Protein AF-A0A955YUW6-F1 (afdb_monomer)

pLDDT: mean 80.03, std 11.87, range [57.25, 98.25]

Sequence (221 aa):
MARIAIGLPSGGLGHVSQALALARALPEHEILFLRGGEREALRSEGFEVAAIPTMRTHYRGHSIDTLRTGWEGTRNLFVAGRRTKKVVSILRDFGPDLVLTSYEPYTPLAAGRLGIPCIGIDNQRAITEGRYDAVGLIPWWRGAFAIPYLLWFRTPEYLAFNSFAVSEVRDRAKARAFRPLLAPEVLDLSPRKGDHVVAYQTTATSRALLKTLERLDVPCH

Solvent-accessible surface area (backbone atoms only — not comparable to full-atom values): 12863 Å² total; per-residue (Å²): 119,52,33,37,34,38,24,40,53,29,82,68,62,67,69,50,52,48,50,49,44,51,50,68,73,42,75,73,40,52,60,40,34,34,32,48,48,84,53,59,77,47,43,79,71,73,43,51,73,47,78,39,85,64,65,72,80,44,73,49,79,88,36,73,34,61,66,62,33,49,48,54,41,59,57,46,60,79,46,36,69,64,50,21,51,56,42,35,50,54,46,60,77,64,58,43,69,34,35,39,24,33,86,31,50,44,49,47,50,20,30,61,75,70,72,33,53,33,35,29,60,28,46,74,49,43,74,78,42,36,38,67,100,78,74,76,92,71,59,67,71,64,55,58,68,44,48,68,53,60,74,50,44,62,76,46,73,31,35,39,22,39,51,98,72,60,78,42,62,74,48,68,90,44,31,45,78,40,72,70,80,68,46,69,76,63,71,74,54,78,91,77,92,72,82,58,51,88,75,87,76,97,61,94,67,55,64,63,63,56,62,53,54,73,70,47,100,49,61,72,108

Radius of gyration: 19.08 Å; Cα contacts (8 Å, |Δi|>4): 342; chains: 1; bounding box: 46×44×49 Å

Secondary structure (DSSP, 8-state):
--EEEEE--SS-SHHHHHHHHHHHT-TTSEEEEE-SSS-HHHHTTT-EEE--------EETTEE-HHHHHHHHHHHHHHHHHHHHHHHHHHHHH--SEEEESS-SHHHHHHHHHT--EEE--GGGHHHHEE-S------HHHHHHHHHHHHHS---SEEEEE-SS-SEES-TTTEEEE-----HHHHSPPP---S-B----S-TT-SHHHHHHTT-SS-B-

Nearest PDB structures (foldseek):
  7bov-assembly1_A  TM=6.044E-01  e=1.912E-05  Bacillus subtilis subsp. subtilis str. 168
  4an4-assembly1_A  TM=5.770E-01  e=4.062E-05  Streptomyces nogalater
  8ie4-assembly4_D  TM=5.734E-01  e=3.815E-05  Gentiana crassicaulis
  8x8p-assembly2_B  TM=6.008E-01  e=9.787E-05  Callicarpa macrophylla
  5du2-assembly2_B  TM=5.239E-01  e=3.815E-05  Actinomadura verrucosospora

Foldseek 3Di:
DFEEEEEEADADCPRVLQVVLVVVVPVVYQYEYEYAPPCVSVVVVVHHYDHADHDDFDDDANDTPLVVSVVSLVVCVVCLVVRLVVLLVVCVVSVGQEYEYELGQSRQVSCVVVVHQYEYEYQVCCVVFADAPDDPDDPVVVVVSCVSVVVRHPQGQAYEHEDPGGPDTNDPNRYDYDHDSDHVVVVPDDDDDDQEDEDDDSDPNDCPVVVVVVPDPTDYD

Mean predicted aligned error: 8.57 Å

Structure (mmCIF, N/CA/C/O backbone):
data_AF-A0A955YUW6-F1
#
_entry.id   AF-A0A955YUW6-F1
#
loop_
_atom_site.group_PDB
_atom_site.id
_atom_site.type_symbol
_atom_site.label_atom_id
_atom_site.label_alt_id
_atom_site.label_comp_id
_atom_site.label_asym_id
_atom_site.label_entity_id
_atom_site.label_seq_id
_atom_site.pdbx_PDB_ins_code
_atom_site.Cartn_x
_atom_site.Cartn_y
_atom_site.Cartn_z
_atom_site.occupancy
_atom_site.B_iso_or_equiv
_atom_site.auth_seq_id
_atom_site.auth_comp_id
_atom_site.auth_asym_id
_atom_site.auth_atom_id
_atom_site.pdbx_PDB_model_num
ATOM 1 N N . MET A 1 1 ? -13.350 -15.891 11.119 1.00 87.69 1 MET A N 1
ATOM 2 C CA . MET A 1 1 ? -13.814 -14.982 10.055 1.00 87.69 1 MET A CA 1
ATOM 3 C C . MET A 1 1 ? -13.714 -13.557 10.575 1.00 87.69 1 MET A C 1
ATOM 5 O O . MET A 1 1 ? -14.190 -13.311 11.674 1.00 87.69 1 MET A O 1
ATOM 9 N N . ALA A 1 2 ? -13.029 -12.671 9.852 1.00 96.19 2 ALA A N 1
ATOM 10 C CA . ALA A 1 2 ? -12.864 -11.256 10.213 1.00 96.19 2 ALA A CA 1
ATOM 11 C C . ALA A 1 2 ? -13.112 -10.387 8.975 1.00 96.19 2 ALA A C 1
ATOM 13 O O . ALA A 1 2 ? -12.950 -10.881 7.855 1.00 96.19 2 ALA A O 1
ATOM 14 N N . ARG A 1 3 ? -13.478 -9.123 9.175 1.00 98.19 3 ARG A N 1
ATOM 15 C CA . ARG A 1 3 ? -13.759 -8.146 8.116 1.00 98.19 3 ARG A CA 1
ATOM 16 C C . ARG A 1 3 ? -12.547 -7.241 7.925 1.00 98.19 3 ARG A C 1
ATOM 18 O O . ARG A 1 3 ? -12.100 -6.586 8.866 1.00 98.19 3 ARG A O 1
ATOM 25 N N . ILE A 1 4 ? -11.996 -7.206 6.716 1.00 97.81 4 ILE A N 1
ATOM 26 C CA . ILE A 1 4 ? -10.743 -6.512 6.406 1.00 97.81 4 ILE A CA 1
ATOM 27 C C . ILE A 1 4 ? -10.990 -5.468 5.320 1.00 97.81 4 ILE A C 1
ATOM 29 O O . ILE A 1 4 ? -11.405 -5.791 4.209 1.00 97.81 4 ILE A O 1
ATOM 33 N N . ALA A 1 5 ? -10.691 -4.203 5.618 1.00 97.38 5 ALA A N 1
ATOM 34 C CA . ALA A 1 5 ? -10.737 -3.134 4.622 1.00 97.38 5 ALA A CA 1
ATOM 35 C C . ALA A 1 5 ? -9.331 -2.826 4.089 1.00 97.38 5 ALA A C 1
ATOM 37 O O . ALA A 1 5 ? -8.410 -2.606 4.874 1.00 97.38 5 ALA A O 1
ATOM 38 N N . ILE A 1 6 ? -9.157 -2.771 2.765 1.00 95.25 6 ILE A N 1
ATOM 39 C CA . ILE A 1 6 ? -7.852 -2.569 2.114 1.00 95.25 6 ILE A CA 1
ATOM 40 C C . ILE A 1 6 ? -7.843 -1.269 1.298 1.00 95.25 6 ILE A C 1
ATOM 42 O O . ILE A 1 6 ? -8.440 -1.184 0.224 1.00 95.25 6 ILE A O 1
ATOM 46 N N . GLY A 1 7 ? -7.138 -0.251 1.795 1.00 93.56 7 GLY A N 1
ATOM 47 C CA . GLY A 1 7 ? -6.935 1.045 1.143 1.00 93.56 7 GLY A CA 1
ATOM 48 C C . GLY A 1 7 ? -5.824 1.027 0.102 1.00 93.56 7 GLY A C 1
ATOM 49 O O . GLY A 1 7 ? -4.683 0.694 0.421 1.00 93.56 7 GLY A O 1
ATOM 50 N N . LEU A 1 8 ? -6.141 1.424 -1.135 1.00 90.88 8 LEU A N 1
ATOM 51 C CA . LEU A 1 8 ? -5.197 1.435 -2.253 1.00 90.88 8 LEU A CA 1
ATOM 52 C C . LEU A 1 8 ? -5.110 2.810 -2.926 1.00 90.88 8 LEU A C 1
ATOM 54 O O . LEU A 1 8 ? -6.132 3.479 -3.128 1.00 90.88 8 LEU A O 1
ATOM 58 N N . PRO A 1 9 ? -3.908 3.222 -3.364 1.00 85.38 9 PRO A N 1
ATOM 59 C CA . PRO A 1 9 ? -3.732 4.483 -4.049 1.00 85.38 9 PRO A CA 1
ATOM 60 C C . PRO A 1 9 ? -4.269 4.355 -5.478 1.00 85.38 9 PRO A C 1
ATOM 62 O O . PRO A 1 9 ? -4.519 3.264 -5.992 1.00 85.38 9 PRO A O 1
ATOM 65 N N . SER A 1 10 ? -4.473 5.490 -6.139 1.00 75.44 10 SER A N 1
ATOM 66 C CA . SER A 1 10 ? -4.888 5.506 -7.544 1.00 75.44 10 SER A CA 1
ATOM 67 C C . SER A 1 10 ? -3.705 5.798 -8.454 1.00 75.44 10 SER A C 1
ATOM 69 O O . SER A 1 10 ? -2.909 6.686 -8.158 1.00 75.44 10 SER A O 1
ATOM 71 N N . GLY A 1 11 ? -3.636 5.085 -9.577 1.00 69.44 11 GLY A N 1
ATOM 72 C CA . GLY A 1 11 ? -2.548 5.179 -10.544 1.00 69.44 11 GLY A CA 1
ATOM 73 C C . GLY A 1 11 ? -1.589 4.001 -10.413 1.00 69.44 11 GLY A C 1
ATOM 74 O O . GLY A 1 11 ? -0.712 3.998 -9.552 1.00 69.44 11 GLY A O 1
ATOM 75 N N . GLY A 1 12 ? -1.761 3.017 -11.294 1.00 69.69 12 GLY A N 1
ATOM 76 C CA . GLY A 1 12 ? -0.873 1.868 -11.423 1.00 69.69 12 GLY A CA 1
ATOM 77 C C . GLY A 1 12 ? -1.429 0.582 -10.809 1.00 69.69 12 GLY A C 1
ATOM 78 O O . GLY A 1 12 ? -1.983 0.559 -9.703 1.00 69.69 12 GLY A O 1
ATOM 79 N N . LEU A 1 13 ? -1.205 -0.517 -11.534 1.00 76.56 13 LEU A N 1
ATOM 80 C CA . LEU A 1 13 ? -1.668 -1.859 -11.175 1.00 76.56 13 LEU A CA 1
ATOM 81 C C . LEU A 1 13 ? -0.744 -2.587 -10.188 1.00 76.56 13 LEU A C 1
ATOM 83 O O . LEU A 1 13 ? -1.146 -3.600 -9.629 1.00 76.56 13 LEU A O 1
ATOM 87 N N . GLY A 1 14 ? 0.453 -2.064 -9.898 1.00 78.19 14 GLY A N 1
ATOM 88 C CA . GLY A 1 14 ? 1.378 -2.695 -8.943 1.00 78.19 14 GLY A CA 1
ATOM 89 C C . GLY A 1 14 ? 0.771 -2.856 -7.543 1.00 78.19 14 GLY A C 1
ATOM 90 O O . GLY A 1 14 ? 0.786 -3.947 -6.979 1.00 78.19 14 GLY A O 1
ATOM 91 N N . HIS A 1 15 ? 0.137 -1.796 -7.024 1.00 81.25 15 HIS A N 1
ATOM 92 C CA . HIS A 1 15 ? -0.581 -1.847 -5.745 1.00 81.25 15 HIS A CA 1
ATOM 93 C C . HIS A 1 15 ? -1.816 -2.764 -5.795 1.00 81.25 15 HIS A C 1
ATOM 95 O O . HIS A 1 15 ? -2.179 -3.340 -4.776 1.00 81.25 15 HIS A O 1
ATOM 101 N N . VAL A 1 16 ? -2.459 -2.908 -6.964 1.00 86.81 16 VAL A N 1
ATOM 102 C CA . VAL A 1 16 ? -3.593 -3.835 -7.151 1.00 86.81 16 VAL A CA 1
ATOM 103 C C . VAL A 1 16 ? -3.109 -5.275 -7.064 1.00 86.81 16 VAL A C 1
ATOM 105 O O . VAL A 1 16 ? -3.652 -6.044 -6.283 1.00 86.81 16 VAL A O 1
ATOM 108 N N . SER A 1 17 ? -2.062 -5.623 -7.813 1.00 85.19 17 SER A N 1
ATOM 109 C CA . SER A 1 17 ? -1.516 -6.982 -7.869 1.00 85.19 17 SER A CA 1
ATOM 110 C C . SER A 1 17 ? -1.069 -7.475 -6.491 1.00 85.19 17 SER A C 1
ATOM 112 O O . SER A 1 17 ? -1.466 -8.560 -6.073 1.00 85.19 17 SER A O 1
ATOM 114 N N . GLN A 1 18 ? -0.334 -6.651 -5.735 1.00 83.12 18 GLN A N 1
ATOM 115 C CA . GLN A 1 18 ? 0.075 -7.001 -4.372 1.00 83.12 18 GLN A CA 1
ATOM 116 C C . GLN A 1 18 ? -1.129 -7.238 -3.450 1.00 83.12 18 GLN A C 1
ATOM 118 O O . GLN A 1 18 ? -1.139 -8.185 -2.665 1.00 83.12 18 GLN A O 1
ATOM 123 N N . ALA A 1 19 ? -2.139 -6.374 -3.530 1.00 87.94 19 ALA A N 1
ATOM 124 C CA . ALA A 1 19 ? -3.305 -6.462 -2.667 1.00 87.94 19 ALA A CA 1
ATOM 125 C C . ALA A 1 19 ? -4.222 -7.638 -3.039 1.00 87.94 19 ALA A C 1
ATOM 127 O O . ALA A 1 19 ? -4.779 -8.267 -2.145 1.00 87.94 19 ALA A O 1
ATOM 128 N N . LEU A 1 20 ? -4.319 -7.984 -4.327 1.00 89.62 20 LEU A N 1
ATOM 129 C CA . LEU A 1 20 ? -4.997 -9.192 -4.804 1.00 89.62 20 LEU A CA 1
ATOM 130 C C . LEU A 1 20 ? -4.292 -10.460 -4.324 1.00 89.62 20 LEU A C 1
ATOM 132 O O . LEU A 1 20 ? -4.956 -11.358 -3.819 1.00 89.62 20 LEU A O 1
ATOM 136 N N . ALA A 1 21 ? -2.960 -10.526 -4.426 1.00 87.88 21 ALA A N 1
ATOM 137 C CA . ALA A 1 21 ? -2.196 -11.664 -3.919 1.00 87.88 21 ALA A CA 1
ATOM 138 C C . ALA A 1 21 ? -2.436 -11.875 -2.414 1.00 87.88 21 ALA A C 1
ATOM 140 O O . ALA A 1 21 ? -2.645 -13.002 -1.971 1.00 87.88 21 ALA A O 1
ATOM 141 N N . LEU A 1 22 ? -2.480 -10.785 -1.639 1.00 88.06 22 LEU A N 1
ATOM 142 C CA . LEU A 1 22 ? -2.802 -10.842 -0.215 1.00 88.06 22 LEU A CA 1
ATOM 143 C C . LEU A 1 22 ? -4.251 -11.277 0.040 1.00 88.06 22 LEU A C 1
ATOM 145 O O . LEU A 1 22 ? -4.486 -12.136 0.881 1.00 88.06 22 LEU A O 1
ATOM 149 N N . ALA A 1 23 ? -5.214 -10.707 -0.685 1.00 91.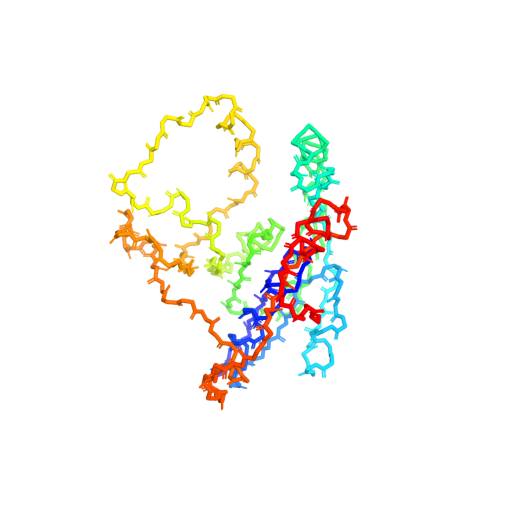44 23 ALA A N 1
ATOM 150 C CA . ALA A 1 23 ? -6.626 -11.032 -0.519 1.00 91.44 23 ALA A CA 1
ATOM 151 C C . ALA A 1 23 ? -6.928 -12.500 -0.855 1.00 91.44 23 ALA A C 1
ATOM 153 O O . ALA A 1 23 ? -7.634 -13.171 -0.109 1.00 91.44 23 ALA A O 1
ATOM 154 N N . ARG A 1 24 ? -6.318 -13.033 -1.921 1.00 89.56 24 ARG A N 1
ATOM 155 C CA . ARG A 1 24 ? -6.415 -14.451 -2.304 1.00 89.56 24 ARG A CA 1
ATOM 156 C C . ARG A 1 24 ? -5.813 -15.392 -1.254 1.00 89.56 24 ARG A C 1
ATOM 158 O O . ARG A 1 24 ? -6.281 -16.514 -1.112 1.00 89.56 24 ARG A O 1
ATOM 165 N N . ALA A 1 25 ? -4.809 -14.939 -0.501 1.00 88.56 25 ALA A N 1
ATOM 166 C CA . ALA A 1 25 ? -4.225 -15.699 0.606 1.00 88.56 25 ALA A CA 1
ATOM 167 C C . ALA A 1 25 ? -5.081 -15.672 1.891 1.00 88.56 25 ALA A C 1
ATOM 169 O O . ALA A 1 25 ? -4.744 -16.352 2.859 1.00 88.56 25 ALA A O 1
ATOM 170 N N . LEU A 1 26 ? -6.172 -14.897 1.913 1.00 91.00 26 LEU A N 1
ATOM 171 C CA . LEU A 1 26 ? -7.057 -14.698 3.063 1.00 91.00 26 LEU A CA 1
ATOM 172 C C . LEU A 1 26 ? -8.530 -15.042 2.731 1.00 91.00 26 LEU A C 1
ATOM 174 O O . LEU A 1 26 ? -9.411 -14.228 3.003 1.00 91.00 26 LEU A O 1
ATOM 178 N N . PRO A 1 27 ? -8.835 -16.231 2.168 1.00 92.19 27 PRO A N 1
ATOM 179 C CA . PRO A 1 27 ? -10.175 -16.552 1.656 1.00 92.19 27 PRO A CA 1
ATOM 180 C C . PRO A 1 27 ? -11.255 -16.658 2.747 1.00 92.19 27 PRO A C 1
ATOM 182 O O . PRO A 1 27 ? -12.434 -16.480 2.470 1.00 92.19 27 PRO A O 1
ATOM 185 N N . GLU A 1 28 ? -10.855 -16.917 3.994 1.00 95.31 28 GLU A N 1
ATOM 186 C CA . GLU A 1 28 ? -11.736 -17.050 5.168 1.00 95.31 28 GLU A CA 1
ATOM 187 C C . GLU A 1 28 ? -12.210 -15.695 5.739 1.00 95.31 28 GLU A C 1
ATOM 189 O O . GLU A 1 28 ? -12.866 -15.634 6.788 1.00 95.31 28 GLU A O 1
ATOM 194 N N . HIS A 1 29 ? -11.814 -14.586 5.111 1.00 96.62 29 HIS A N 1
ATOM 195 C CA . HIS A 1 29 ? -12.080 -13.224 5.564 1.00 96.62 29 HIS A CA 1
ATOM 196 C C . HIS A 1 29 ? -12.942 -12.463 4.553 1.00 96.62 29 HIS A C 1
ATOM 198 O O . HIS A 1 29 ? -12.807 -12.628 3.344 1.00 96.62 29 HIS A O 1
ATOM 204 N N . GLU A 1 30 ? -13.811 -11.583 5.048 1.00 97.38 30 GLU A N 1
ATOM 205 C CA . GLU A 1 30 ? -14.594 -10.679 4.201 1.00 97.38 30 GLU A CA 1
ATOM 206 C C . GLU A 1 30 ? -13.730 -9.464 3.856 1.00 97.38 30 GLU A C 1
ATOM 208 O O . GLU A 1 30 ? -13.244 -8.774 4.755 1.00 97.38 30 GLU A O 1
ATOM 213 N N . ILE A 1 31 ? -13.517 -9.203 2.566 1.00 97.56 31 ILE A N 1
ATOM 214 C CA . ILE A 1 31 ? -12.584 -8.170 2.105 1.00 97.56 31 ILE A CA 1
ATOM 215 C C . ILE A 1 31 ? -13.329 -7.071 1.351 1.00 97.56 31 ILE A C 1
ATOM 217 O O . ILE A 1 31 ? -13.965 -7.329 0.330 1.00 97.56 31 ILE A O 1
ATOM 221 N N . LEU A 1 32 ? -13.155 -5.829 1.809 1.00 97.62 32 LEU A N 1
ATOM 222 C CA . LEU A 1 32 ? -13.597 -4.626 1.107 1.00 97.62 32 LEU A CA 1
ATOM 223 C C . LEU A 1 32 ? -12.394 -3.815 0.629 1.00 97.62 32 LEU A C 1
ATOM 225 O O . LEU A 1 32 ? -11.604 -3.309 1.429 1.00 97.62 32 LEU A O 1
ATOM 229 N N . PHE A 1 33 ? -12.290 -3.588 -0.677 1.00 96.75 33 PHE A N 1
ATOM 230 C CA . PHE A 1 33 ? -11.295 -2.666 -1.213 1.00 96.75 33 PHE A CA 1
ATOM 231 C C . PHE A 1 33 ? -11.788 -1.221 -1.205 1.00 96.75 33 PHE A C 1
ATOM 233 O O . PHE A 1 33 ? -12.906 -0.904 -1.613 1.00 96.75 33 PHE A O 1
ATOM 240 N N . LEU A 1 34 ? -10.901 -0.307 -0.825 1.00 94.88 34 LEU A N 1
ATOM 241 C CA . LEU A 1 34 ? -11.109 1.133 -0.870 1.00 94.88 34 LEU A CA 1
ATOM 242 C C . LEU A 1 34 ? -10.173 1.721 -1.926 1.00 94.88 34 LEU A C 1
ATOM 244 O O . LEU A 1 34 ? -8.971 1.868 -1.708 1.00 94.88 34 LEU A O 1
ATOM 248 N N . ARG A 1 35 ? -10.718 2.058 -3.097 1.00 92.06 35 ARG A N 1
ATOM 249 C CA . ARG A 1 35 ? -9.940 2.619 -4.213 1.00 92.06 35 ARG A CA 1
ATOM 250 C C . ARG A 1 35 ? -10.811 3.549 -5.043 1.00 92.06 35 ARG A C 1
ATOM 252 O O . ARG A 1 35 ? -11.984 3.264 -5.250 1.00 92.06 35 ARG A O 1
ATOM 259 N N . GLY A 1 36 ? -10.275 4.662 -5.543 1.00 87.12 36 GLY A N 1
ATOM 260 C CA . GLY A 1 36 ? -11.065 5.555 -6.402 1.00 87.12 36 GLY A CA 1
ATOM 261 C C . GLY A 1 36 ? -10.901 5.322 -7.912 1.00 87.12 36 GLY A C 1
ATOM 262 O O . GLY A 1 36 ? -11.903 5.356 -8.630 1.00 87.12 36 GLY A O 1
ATOM 263 N N . GLY A 1 37 ? -9.686 5.054 -8.411 1.00 83.31 37 GLY A N 1
ATOM 264 C CA . GLY A 1 37 ? -9.411 4.736 -9.829 1.00 83.31 37 GLY A CA 1
ATOM 265 C C . GLY A 1 37 ? -9.171 3.245 -10.097 1.00 83.31 37 GLY A C 1
ATOM 266 O O . GLY A 1 37 ? -8.939 2.503 -9.156 1.00 83.31 37 GLY A O 1
ATOM 267 N N . GLU A 1 38 ? -9.201 2.800 -11.362 1.00 81.50 38 GLU A N 1
ATOM 268 C CA . GLU A 1 38 ? -8.831 1.421 -11.780 1.00 81.50 38 GLU A CA 1
ATOM 269 C C . GLU A 1 38 ? -9.501 0.308 -10.940 1.00 81.50 38 GLU A C 1
ATOM 271 O O . GLU A 1 38 ? -8.880 -0.684 -10.572 1.00 81.50 38 GLU A O 1
ATOM 276 N N . ARG A 1 39 ? -10.775 0.502 -10.579 1.00 88.44 39 ARG A N 1
ATOM 277 C CA . ARG A 1 39 ? -11.522 -0.410 -9.696 1.00 88.44 39 ARG A CA 1
ATOM 278 C C . ARG A 1 39 ? -11.900 -1.726 -10.374 1.00 88.44 39 ARG A C 1
ATOM 280 O O . ARG A 1 39 ? -12.117 -2.711 -9.681 1.00 88.44 39 ARG A O 1
ATOM 287 N N . GLU A 1 40 ? -11.983 -1.727 -11.701 1.00 87.00 40 GLU A N 1
ATOM 288 C CA . GLU A 1 40 ? -12.451 -2.880 -12.472 1.00 87.00 40 GLU A CA 1
ATOM 289 C C . GLU A 1 40 ? -11.562 -4.106 -12.276 1.00 87.00 40 GLU A C 1
ATOM 291 O O . GLU A 1 40 ? -12.084 -5.189 -12.080 1.00 87.00 40 GLU A O 1
ATOM 296 N N . ALA A 1 41 ? -10.242 -3.918 -12.180 1.00 86.81 41 ALA A N 1
ATOM 297 C CA . ALA A 1 41 ? -9.290 -5.006 -11.946 1.00 86.81 41 ALA A CA 1
ATOM 298 C C . ALA A 1 41 ? -9.499 -5.745 -10.609 1.00 86.81 41 ALA A C 1
ATOM 300 O O . ALA A 1 41 ? -9.046 -6.869 -10.452 1.00 86.81 41 ALA A O 1
ATOM 301 N N . LEU A 1 42 ? -10.147 -5.107 -9.629 1.00 91.56 42 LEU A N 1
ATOM 302 C CA . LEU A 1 42 ? -10.511 -5.737 -8.356 1.00 91.56 42 LEU A CA 1
ATOM 303 C C . LEU A 1 42 ? -11.911 -6.363 -8.432 1.00 91.56 42 LEU A C 1
ATOM 305 O O . LEU A 1 42 ? -12.149 -7.423 -7.864 1.00 91.56 42 LEU A O 1
ATOM 309 N N . ARG A 1 43 ? -12.836 -5.712 -9.148 1.00 92.94 43 ARG A N 1
ATOM 310 C CA . ARG A 1 43 ? -14.212 -6.199 -9.331 1.00 92.94 43 ARG A CA 1
ATOM 311 C C . ARG A 1 43 ? -14.277 -7.442 -10.210 1.00 92.94 43 ARG A C 1
ATOM 313 O O . ARG A 1 43 ? -15.059 -8.336 -9.910 1.00 92.94 43 ARG A O 1
ATOM 320 N N . SER A 1 44 ? -13.445 -7.520 -11.249 1.00 92.06 44 SER A N 1
ATOM 321 C CA . SER A 1 44 ? -13.337 -8.691 -12.127 1.00 92.06 44 SER A CA 1
ATOM 322 C C . SER A 1 44 ? -12.893 -9.949 -11.381 1.00 92.06 44 SER A C 1
ATOM 324 O O . SER A 1 44 ? -13.203 -11.054 -11.804 1.00 92.06 44 SER A O 1
ATOM 326 N N . GLU A 1 45 ? -12.206 -9.773 -10.254 1.00 90.62 45 GLU A N 1
ATOM 327 C CA . GLU A 1 45 ? -11.756 -10.837 -9.353 1.00 90.62 45 GLU A CA 1
ATOM 328 C C . GLU A 1 45 ? -12.811 -11.205 -8.293 1.00 90.62 45 GLU A C 1
ATOM 330 O O . GLU A 1 45 ? -12.541 -11.993 -7.393 1.00 90.62 45 GLU A O 1
ATOM 335 N N . GLY A 1 46 ? -14.013 -10.623 -8.368 1.00 92.69 46 GLY A N 1
ATOM 336 C CA . GLY A 1 46 ? -15.124 -10.918 -7.461 1.00 92.69 46 GLY A CA 1
ATOM 337 C C . GLY A 1 46 ? -15.104 -10.151 -6.138 1.00 92.69 46 GLY A C 1
ATOM 338 O O . GLY A 1 46 ? -15.957 -10.398 -5.289 1.00 92.69 46 GLY A O 1
ATOM 339 N N . PHE A 1 47 ? -14.180 -9.206 -5.944 1.00 95.12 47 PHE A N 1
ATOM 340 C CA . PHE A 1 47 ? -14.109 -8.442 -4.700 1.00 95.12 47 PHE A CA 1
ATOM 341 C C . PHE A 1 47 ? -15.017 -7.210 -4.693 1.00 95.12 47 PHE A C 1
ATOM 343 O O . PHE A 1 47 ? -15.188 -6.511 -5.700 1.00 95.12 47 PHE A O 1
ATOM 350 N N . GLU A 1 48 ? -15.535 -6.877 -3.510 1.00 95.88 48 GLU A N 1
ATOM 351 C CA . GLU A 1 48 ? -16.250 -5.625 -3.300 1.00 95.88 48 GLU A CA 1
ATOM 352 C C . GLU A 1 48 ? -15.276 -4.438 -3.285 1.00 95.88 48 GLU A C 1
ATOM 354 O O . GLU A 1 48 ? -14.191 -4.485 -2.699 1.00 95.88 48 GLU A O 1
ATOM 359 N N . VAL A 1 49 ? -15.666 -3.339 -3.943 1.00 96.31 49 VAL A N 1
ATOM 360 C CA . VAL A 1 49 ? -14.831 -2.136 -4.050 1.00 96.31 49 VAL A CA 1
ATOM 361 C C . VAL A 1 49 ? -15.652 -0.872 -3.833 1.00 96.31 49 VAL A C 1
ATOM 363 O O . VAL A 1 49 ? -16.460 -0.492 -4.694 1.00 96.31 49 VAL A O 1
ATOM 366 N N . ALA A 1 50 ? -15.368 -0.158 -2.746 1.00 95.81 50 ALA A N 1
ATOM 367 C CA . ALA A 1 50 ? -15.947 1.142 -2.443 1.00 95.81 50 ALA A CA 1
ATOM 368 C C . ALA A 1 50 ? -15.073 2.300 -2.959 1.00 95.81 50 ALA A C 1
ATOM 370 O O . ALA A 1 50 ? -13.846 2.334 -2.831 1.00 95.81 50 ALA A O 1
ATOM 371 N N . ALA A 1 51 ? -15.739 3.289 -3.561 1.00 93.44 51 ALA A N 1
ATOM 372 C CA . ALA A 1 51 ? -15.084 4.423 -4.200 1.00 93.44 51 ALA A CA 1
ATOM 373 C C . ALA A 1 51 ? -14.704 5.518 -3.190 1.00 93.44 51 ALA A C 1
ATOM 375 O O . ALA A 1 51 ? -15.551 6.307 -2.742 1.00 93.44 51 ALA A O 1
ATOM 376 N N . ILE A 1 52 ? -13.409 5.626 -2.902 1.00 91.38 52 ILE A N 1
ATOM 377 C CA . ILE A 1 52 ? -12.841 6.670 -2.041 1.00 91.38 52 ILE A CA 1
ATOM 378 C C . ILE A 1 52 ? -12.228 7.825 -2.850 1.00 91.38 52 ILE A C 1
ATOM 380 O O . ILE A 1 52 ? -11.942 7.673 -4.041 1.00 91.38 52 ILE A O 1
ATOM 384 N N . PRO A 1 53 ? -12.034 9.007 -2.237 1.00 86.44 53 PRO A N 1
ATOM 385 C CA . PRO A 1 53 ? -11.294 10.094 -2.864 1.00 86.44 53 PRO A CA 1
ATOM 386 C C . PRO A 1 53 ? -9.876 9.655 -3.244 1.00 86.44 53 PRO A C 1
ATOM 388 O O . PRO A 1 53 ? -9.222 8.938 -2.497 1.00 86.44 53 PRO A O 1
ATOM 391 N N . THR A 1 54 ? -9.385 10.114 -4.392 1.00 75.25 54 THR A N 1
ATOM 392 C CA . THR A 1 54 ? -8.061 9.738 -4.902 1.00 75.25 54 THR A CA 1
ATOM 393 C C . THR A 1 54 ? -7.067 10.871 -4.751 1.00 75.25 54 THR A C 1
ATOM 395 O O . THR A 1 54 ? -7.393 12.020 -5.062 1.00 75.25 54 THR A O 1
ATOM 398 N N . MET A 1 55 ? -5.828 10.536 -4.408 1.00 70.44 55 MET A N 1
ATOM 399 C CA . MET A 1 55 ? -4.690 11.361 -4.795 1.00 70.44 55 MET A CA 1
ATOM 400 C C . MET A 1 55 ? -4.111 10.842 -6.103 1.00 70.44 55 MET A C 1
ATOM 402 O O . MET A 1 55 ? -4.093 9.635 -6.338 1.00 70.44 55 MET A O 1
ATOM 406 N N . ARG A 1 56 ? -3.661 11.760 -6.953 1.00 67.19 56 ARG A N 1
ATOM 407 C CA . ARG A 1 56 ? -2.930 11.433 -8.172 1.00 67.19 56 ARG A CA 1
ATOM 408 C C . ARG A 1 56 ? -1.513 11.961 -8.032 1.00 67.19 56 ARG A C 1
ATOM 410 O O . ARG A 1 56 ? -1.318 13.106 -7.635 1.00 67.19 56 ARG A O 1
ATOM 417 N N . THR A 1 57 ? -0.541 11.126 -8.371 1.00 66.81 57 THR A N 1
ATOM 418 C CA . THR A 1 57 ? 0.825 11.585 -8.618 1.00 66.81 57 THR A CA 1
ATOM 419 C C . THR A 1 57 ? 0.908 12.014 -10.075 1.00 66.81 57 THR A C 1
ATOM 421 O O . THR A 1 57 ? 0.488 11.279 -10.972 1.00 66.81 57 THR A O 1
ATOM 424 N N . HIS A 1 58 ? 1.418 13.217 -10.318 1.00 68.50 58 HIS A N 1
ATOM 425 C CA . HIS A 1 58 ? 1.549 13.749 -11.666 1.00 68.50 58 HIS A CA 1
ATOM 426 C C . HIS A 1 58 ? 2.920 13.404 -12.236 1.00 68.50 58 HIS A C 1
ATOM 428 O O . HIS A 1 58 ? 3.943 13.610 -11.587 1.00 68.50 58 HIS A O 1
ATOM 434 N N . TYR A 1 59 ? 2.933 12.899 -13.467 1.00 63.88 59 TYR A N 1
ATOM 435 C CA . TYR A 1 59 ? 4.154 12.549 -14.184 1.00 63.88 59 TYR A CA 1
ATOM 436 C C . TYR A 1 59 ? 4.358 13.493 -15.366 1.00 63.88 59 TYR A C 1
ATOM 438 O O . TYR A 1 59 ? 3.420 13.776 -16.114 1.00 63.88 59 TYR A O 1
ATOM 446 N N . ARG A 1 60 ? 5.600 13.939 -15.566 1.00 65.56 60 ARG A N 1
ATOM 447 C CA . ARG A 1 60 ? 6.036 14.701 -16.738 1.00 65.56 60 ARG A CA 1
ATOM 448 C C . ARG A 1 60 ? 7.352 14.115 -17.239 1.00 65.56 60 ARG A C 1
ATOM 450 O O . ARG A 1 60 ? 8.334 14.073 -16.503 1.00 65.56 60 ARG A O 1
ATOM 457 N N . GLY A 1 61 ? 7.360 13.641 -18.486 1.00 57.94 61 GLY A N 1
ATOM 458 C CA . GLY A 1 61 ? 8.567 13.126 -19.142 1.00 57.94 61 GLY A CA 1
ATOM 459 C C . GLY A 1 61 ? 9.308 12.067 -18.320 1.00 57.94 61 GLY A C 1
ATOM 460 O O . GLY A 1 61 ? 10.493 12.229 -18.068 1.00 57.94 61 GLY A O 1
ATOM 461 N N . HIS A 1 62 ? 8.604 11.021 -17.866 1.00 61.38 62 HIS A N 1
ATOM 462 C CA . HIS A 1 62 ? 9.162 9.885 -17.095 1.00 61.38 62 HIS A CA 1
ATOM 463 C C . HIS A 1 62 ? 9.616 10.193 -15.675 1.00 61.38 62 HIS A C 1
ATOM 465 O O . HIS A 1 62 ? 10.036 9.298 -14.949 1.00 61.38 62 HIS A O 1
ATOM 471 N N . SER A 1 63 ? 9.454 11.437 -15.247 1.00 61.69 63 SER A N 1
ATOM 472 C CA . SER A 1 63 ? 9.749 11.873 -13.892 1.00 61.69 63 SER A CA 1
ATOM 473 C C . SER A 1 63 ? 8.472 12.295 -13.172 1.00 61.69 63 SER A C 1
ATOM 475 O O . SER A 1 63 ? 7.478 12.675 -13.802 1.00 61.69 63 SER A O 1
ATOM 477 N N . ILE A 1 64 ? 8.485 12.207 -11.843 1.00 64.25 64 ILE A N 1
ATOM 478 C CA . ILE A 1 64 ? 7.443 12.821 -11.021 1.00 64.25 64 ILE A CA 1
ATOM 479 C C . ILE A 1 64 ? 7.556 14.334 -11.207 1.00 64.25 64 ILE A C 1
ATOM 481 O O . ILE A 1 64 ? 8.628 14.910 -11.027 1.00 64.25 64 ILE A O 1
ATOM 485 N N . ASP A 1 65 ? 6.445 14.982 -11.548 1.00 71.88 65 ASP A N 1
ATOM 486 C CA . ASP A 1 65 ? 6.352 16.437 -11.517 1.00 71.88 65 ASP A CA 1
ATOM 487 C C . ASP A 1 65 ? 6.263 16.867 -10.050 1.00 71.88 65 ASP A C 1
ATOM 489 O O . ASP A 1 65 ? 5.180 16.935 -9.462 1.00 71.88 65 ASP A O 1
ATOM 493 N N . THR A 1 66 ? 7.425 17.063 -9.427 1.00 68.19 66 THR A N 1
ATOM 494 C CA . THR A 1 66 ? 7.549 17.303 -7.985 1.00 68.19 66 THR A CA 1
ATOM 495 C C . THR A 1 66 ? 6.820 18.571 -7.548 1.00 68.19 66 THR A C 1
ATOM 497 O O . THR A 1 66 ? 6.200 18.582 -6.487 1.00 68.19 66 THR A O 1
ATOM 500 N N . LEU A 1 67 ? 6.834 19.625 -8.373 1.00 69.06 67 LEU A N 1
ATOM 501 C CA . LEU A 1 67 ? 6.164 20.890 -8.064 1.00 69.06 67 LEU A CA 1
ATOM 502 C C . LEU A 1 67 ? 4.648 20.733 -8.106 1.00 69.06 67 LEU A C 1
ATOM 504 O O . LEU A 1 67 ? 3.961 21.097 -7.152 1.00 69.06 67 LEU A O 1
ATOM 508 N N . ARG A 1 68 ? 4.117 20.145 -9.185 1.00 68.75 68 ARG A N 1
ATOM 509 C CA . ARG A 1 68 ? 2.675 19.927 -9.314 1.00 68.75 68 ARG A CA 1
ATOM 510 C C . ARG A 1 68 ? 2.162 18.932 -8.278 1.00 68.75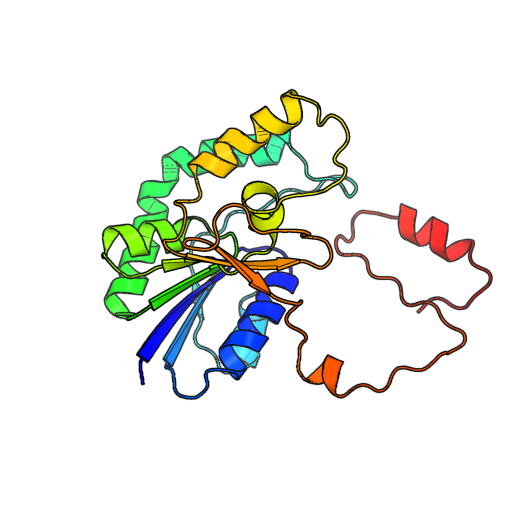 68 ARG A C 1
ATOM 512 O O . ARG A 1 68 ? 1.118 19.168 -7.678 1.00 68.75 68 ARG A O 1
ATOM 519 N N . THR A 1 69 ? 2.916 17.865 -8.026 1.00 66.81 69 THR A N 1
ATOM 520 C CA . THR A 1 69 ? 2.598 16.865 -6.997 1.00 66.81 69 THR A CA 1
ATOM 521 C C . THR A 1 69 ? 2.636 17.485 -5.600 1.00 66.81 69 THR A C 1
ATOM 523 O O . THR A 1 69 ? 1.741 17.222 -4.805 1.00 66.81 69 THR A O 1
ATOM 526 N N . GLY A 1 70 ? 3.606 18.357 -5.309 1.00 66.69 70 GLY A N 1
ATOM 527 C CA . GLY A 1 70 ? 3.677 19.094 -4.045 1.00 66.69 70 GLY A CA 1
ATOM 528 C C . GLY A 1 70 ? 2.541 20.107 -3.868 1.00 66.69 70 GLY A C 1
ATOM 529 O O . GLY A 1 70 ? 1.991 20.220 -2.778 1.00 66.69 70 GLY A O 1
ATOM 530 N N . TRP A 1 71 ? 2.134 20.803 -4.933 1.00 70.25 71 TRP A N 1
ATOM 531 C CA . TRP A 1 71 ? 1.008 21.744 -4.898 1.00 70.25 71 TRP A CA 1
ATOM 532 C C . TRP A 1 71 ? -0.343 21.047 -4.713 1.00 70.25 71 TRP A C 1
ATOM 534 O O . TRP A 1 71 ? -1.139 21.423 -3.848 1.00 70.25 71 TRP A O 1
ATOM 544 N N . GLU A 1 72 ? -0.608 20.005 -5.506 1.00 69.06 72 GLU A N 1
ATOM 545 C CA . GLU A 1 72 ? -1.791 19.161 -5.320 1.00 69.06 72 GLU A CA 1
ATOM 546 C C . GLU A 1 72 ? -1.775 18.467 -3.963 1.00 69.06 72 GLU A C 1
ATOM 548 O O . GLU A 1 72 ? -2.830 18.333 -3.339 1.00 69.06 72 GLU A O 1
ATOM 553 N N . GLY A 1 73 ? -0.564 18.131 -3.516 1.00 66.88 73 GLY A N 1
ATOM 554 C CA . GLY A 1 73 ? -0.132 17.972 -2.142 1.00 66.88 73 GLY A CA 1
ATOM 555 C C . GLY A 1 73 ? -0.863 18.934 -1.206 1.00 66.88 73 GLY A C 1
ATOM 556 O O . GLY A 1 73 ? -1.970 18.695 -0.742 1.00 66.88 73 GLY A O 1
ATOM 557 N N . THR A 1 74 ? -0.303 20.112 -1.004 1.00 68.06 74 THR A N 1
ATOM 558 C CA . THR A 1 74 ? -0.834 21.137 -0.099 1.00 68.06 74 THR A CA 1
ATOM 559 C C . THR A 1 74 ? -2.344 21.389 -0.244 1.00 68.06 74 THR A C 1
ATOM 561 O O . THR A 1 74 ? -3.051 21.467 0.761 1.00 68.06 74 THR A O 1
ATOM 564 N N . ARG A 1 75 ? -2.899 21.420 -1.467 1.00 71.38 75 ARG A N 1
ATOM 565 C CA . ARG A 1 75 ? -4.351 21.591 -1.674 1.00 71.38 75 ARG A CA 1
ATOM 566 C C . ARG A 1 75 ? -5.180 20.466 -1.053 1.00 71.38 75 ARG A C 1
ATOM 568 O O . ARG A 1 75 ? -6.227 20.724 -0.459 1.00 71.38 75 ARG A O 1
ATOM 575 N N . ASN A 1 76 ? -4.742 19.217 -1.189 1.00 67.56 76 ASN A N 1
ATOM 576 C CA . ASN A 1 76 ? -5.444 18.075 -0.615 1.00 67.56 76 ASN A CA 1
ATOM 577 C C . ASN A 1 76 ? -5.401 18.079 0.921 1.00 67.56 76 ASN A C 1
ATOM 579 O O . ASN A 1 76 ? -6.315 17.513 1.514 1.00 67.56 76 ASN A O 1
ATOM 583 N N . LEU A 1 77 ? -4.431 18.748 1.564 1.00 69.00 77 LEU A N 1
ATOM 584 C CA . LEU A 1 77 ? -4.358 18.869 3.027 1.00 69.00 77 LEU A CA 1
ATOM 585 C C . LEU A 1 77 ? -5.557 19.668 3.551 1.00 69.00 77 LEU A C 1
ATOM 587 O O . LEU A 1 77 ? -6.234 19.235 4.482 1.00 69.00 77 LEU A O 1
ATOM 591 N N . PHE A 1 78 ? -5.894 20.770 2.876 1.00 68.62 78 PHE A N 1
ATOM 592 C CA . PHE A 1 78 ? -7.043 21.611 3.226 1.00 68.62 78 PHE A CA 1
ATOM 593 C C . PHE A 1 78 ? -8.392 20.891 3.086 1.00 68.62 78 PHE A C 1
ATOM 595 O O . PHE A 1 78 ? -9.342 21.206 3.800 1.00 68.62 78 PHE A O 1
ATOM 602 N N . VAL A 1 79 ? -8.497 19.896 2.197 1.00 73.56 79 VAL A N 1
ATOM 603 C CA . VAL A 1 79 ? -9.732 19.112 1.996 1.00 73.56 79 VAL A CA 1
ATOM 604 C C . VAL A 1 79 ? -9.681 17.708 2.605 1.00 73.56 79 VAL A C 1
ATOM 606 O O . VAL A 1 79 ? -10.680 16.982 2.542 1.00 73.56 79 VAL A O 1
ATOM 609 N N . ALA A 1 80 ? -8.560 17.325 3.226 1.00 74.88 80 ALA A N 1
ATOM 610 C CA . ALA A 1 80 ? -8.333 15.990 3.773 1.00 74.88 80 ALA A CA 1
ATOM 611 C C . ALA A 1 80 ? -9.411 15.625 4.792 1.00 74.88 80 ALA A C 1
ATOM 613 O O . ALA A 1 80 ? -10.017 14.566 4.689 1.00 74.88 80 ALA A O 1
ATOM 614 N N . GLY A 1 81 ? -9.764 16.548 5.693 1.00 80.00 81 GLY A N 1
ATOM 615 C CA . GLY A 1 81 ? -10.797 16.313 6.703 1.00 80.00 81 GLY A CA 1
ATOM 616 C C . GLY A 1 81 ? -12.145 15.881 6.113 1.00 80.00 81 GLY A C 1
ATOM 617 O O . GLY A 1 81 ? -12.747 14.927 6.612 1.00 80.00 81 GLY A O 1
ATOM 618 N N . ARG A 1 82 ? -12.598 16.533 5.030 1.00 83.06 82 ARG A N 1
ATOM 619 C CA . ARG A 1 82 ? -13.852 16.197 4.329 1.00 83.06 82 ARG A CA 1
ATOM 620 C C . ARG A 1 82 ? -13.740 14.868 3.583 1.00 83.06 82 ARG A C 1
ATOM 622 O O . ARG A 1 82 ? -14.664 14.064 3.637 1.00 83.06 82 A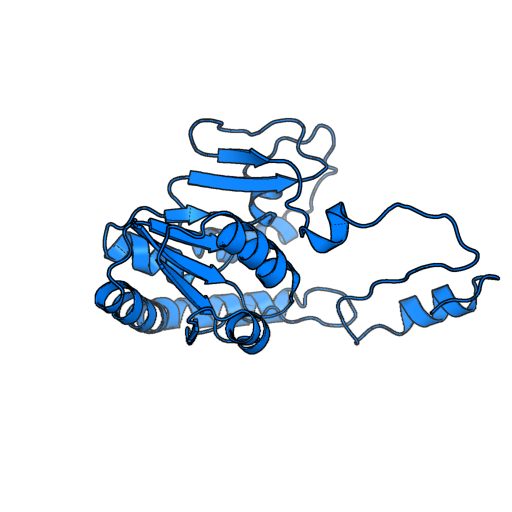RG A O 1
ATOM 629 N N . ARG A 1 83 ? -12.611 14.622 2.915 1.00 85.81 83 ARG A N 1
ATOM 630 C CA . ARG A 1 83 ? -12.357 13.371 2.183 1.00 85.81 83 ARG A CA 1
ATOM 631 C C . ARG A 1 83 ? -12.290 12.167 3.121 1.00 85.81 83 ARG A C 1
ATOM 633 O O . ARG A 1 83 ? -12.961 11.172 2.868 1.00 85.81 83 ARG A O 1
ATOM 640 N N . THR A 1 84 ? -11.603 12.303 4.251 1.00 89.56 84 THR A N 1
ATOM 641 C CA . THR A 1 84 ? -11.550 11.287 5.306 1.00 89.56 84 THR A CA 1
ATOM 642 C C . THR A 1 84 ? -12.930 11.011 5.900 1.00 89.56 84 THR A C 1
ATOM 644 O O . THR A 1 84 ? -13.224 9.858 6.175 1.00 89.56 84 THR A O 1
ATOM 647 N N . LYS A 1 85 ? -13.820 12.009 6.059 1.00 91.75 85 LYS A N 1
ATOM 648 C CA . LYS A 1 85 ? -15.195 11.764 6.555 1.00 91.75 85 LYS A CA 1
ATOM 649 C C . LYS A 1 85 ? -15.966 10.763 5.687 1.00 91.75 85 LYS A C 1
ATOM 651 O O . LYS A 1 85 ? -16.683 9.934 6.233 1.00 91.75 85 LYS A O 1
ATOM 656 N N . LYS A 1 86 ? -15.786 10.803 4.361 1.00 92.69 86 LYS A N 1
ATOM 657 C CA . LYS A 1 86 ? -16.398 9.815 3.459 1.00 92.69 86 LYS A CA 1
ATOM 65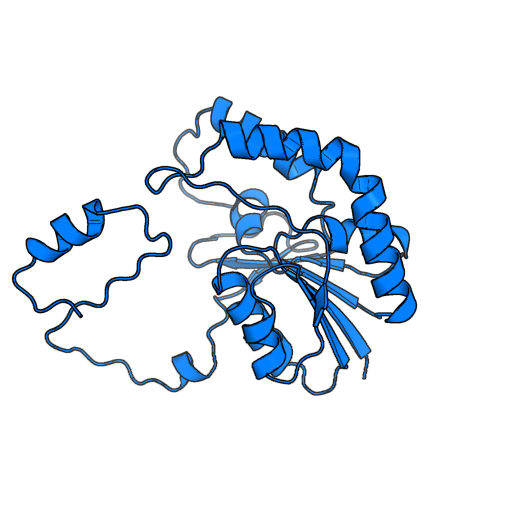8 C C . LYS A 1 86 ? -15.878 8.405 3.750 1.00 92.69 86 LYS A C 1
ATOM 660 O O . LYS A 1 86 ? -16.670 7.479 3.859 1.00 92.69 86 LYS A O 1
ATOM 665 N N . VAL A 1 87 ? -14.562 8.260 3.909 1.00 95.00 87 VAL A N 1
ATOM 666 C CA . VAL A 1 87 ? -13.935 6.966 4.221 1.00 95.00 87 VAL A CA 1
ATOM 667 C C . VAL A 1 87 ? -14.359 6.462 5.603 1.00 95.00 87 VAL A C 1
ATOM 669 O O . VAL A 1 87 ? -14.641 5.284 5.749 1.00 95.00 87 VAL A O 1
ATOM 672 N N . VAL A 1 88 ? -14.507 7.354 6.589 1.00 96.44 88 VAL A N 1
ATOM 673 C CA . VAL A 1 88 ? -15.043 7.015 7.919 1.00 96.44 88 VAL A CA 1
ATOM 674 C C . VAL A 1 88 ? -16.453 6.432 7.830 1.00 96.44 88 VAL A C 1
ATOM 676 O O . VAL A 1 88 ? -16.725 5.465 8.527 1.00 96.44 88 VAL A O 1
ATOM 679 N N . SER A 1 89 ? -17.338 6.990 6.995 1.00 96.81 89 SER A N 1
ATOM 680 C CA . SER A 1 89 ? -18.681 6.421 6.800 1.00 96.81 89 SER A CA 1
ATOM 681 C C . SER A 1 89 ? -18.594 5.005 6.243 1.00 96.81 89 SER A C 1
ATOM 683 O O . SER A 1 89 ? -19.133 4.091 6.843 1.00 96.81 89 SER A O 1
ATOM 685 N N . ILE A 1 90 ? -17.825 4.817 5.164 1.00 97.56 90 ILE A N 1
ATOM 686 C CA . ILE A 1 90 ? -17.662 3.508 4.518 1.00 97.56 90 ILE A CA 1
ATOM 687 C C . ILE A 1 90 ? -17.115 2.474 5.510 1.00 97.56 90 ILE A C 1
ATOM 689 O O . ILE A 1 90 ? -17.654 1.379 5.609 1.00 97.56 90 ILE A O 1
ATOM 693 N N . LEU A 1 91 ? -16.071 2.825 6.268 1.00 97.69 91 LEU A N 1
ATOM 694 C CA . LEU A 1 91 ? -15.509 1.935 7.283 1.00 97.69 91 LEU A CA 1
ATOM 695 C C . LEU A 1 91 ? -16.497 1.664 8.420 1.00 97.69 91 LEU A C 1
ATOM 697 O O . LEU A 1 91 ? -16.520 0.563 8.941 1.00 97.69 91 LEU A O 1
ATOM 701 N N . ARG A 1 92 ? -17.317 2.635 8.826 1.00 97.75 92 ARG A N 1
ATOM 702 C CA . ARG A 1 92 ? -18.325 2.411 9.868 1.00 97.75 92 ARG A CA 1
ATOM 703 C C . ARG A 1 92 ? -19.408 1.443 9.403 1.00 97.75 92 ARG A C 1
ATOM 705 O O . ARG A 1 92 ? -19.768 0.553 10.162 1.00 97.75 92 ARG A O 1
ATOM 712 N N . ASP A 1 93 ? -19.883 1.609 8.174 1.00 97.88 93 ASP A N 1
ATOM 713 C CA . ASP A 1 93 ? -20.932 0.772 7.589 1.00 97.88 93 ASP A CA 1
ATOM 714 C C . ASP A 1 93 ? -20.412 -0.654 7.337 1.00 97.88 93 ASP A C 1
ATOM 716 O O . ASP A 1 93 ? -21.092 -1.640 7.617 1.00 97.88 93 ASP A O 1
ATOM 720 N N . PHE A 1 94 ? -19.160 -0.770 6.882 1.00 98.25 94 PHE A N 1
ATOM 721 C CA . PHE A 1 94 ? -18.478 -2.051 6.710 1.00 98.25 94 PHE A CA 1
ATOM 722 C C . PHE A 1 94 ? -17.968 -2.664 8.023 1.00 98.25 94 PHE A C 1
ATOM 724 O O . PHE A 1 94 ? -17.635 -3.832 8.033 1.00 98.25 94 PHE A O 1
ATOM 731 N N . GLY A 1 95 ? -17.858 -1.925 9.127 1.00 97.69 95 GLY A N 1
ATOM 732 C CA . GLY A 1 95 ? -17.375 -2.430 10.422 1.00 97.69 95 GLY A CA 1
ATOM 733 C C . GLY A 1 95 ? -16.163 -3.387 10.373 1.00 97.69 95 GLY A C 1
ATOM 734 O O . GLY A 1 95 ? -16.308 -4.518 10.835 1.00 97.69 95 GLY A O 1
ATOM 735 N N . PRO A 1 96 ? -15.000 -2.993 9.811 1.00 98.00 96 PRO A N 1
ATOM 736 C CA . PRO A 1 96 ? -13.834 -3.862 9.735 1.00 98.00 96 PRO A CA 1
ATOM 737 C C . PRO A 1 96 ? -13.164 -4.049 11.095 1.00 98.00 96 PRO A C 1
ATOM 739 O O . PRO A 1 96 ? -13.000 -3.093 11.853 1.00 98.00 96 PRO A O 1
ATOM 742 N N . ASP A 1 97 ? -12.677 -5.263 11.334 1.00 97.88 97 ASP A N 1
ATOM 743 C CA . ASP A 1 97 ? -11.823 -5.605 12.476 1.00 97.88 97 ASP A CA 1
ATOM 744 C C . ASP A 1 97 ? -10.378 -5.132 12.258 1.00 97.88 97 ASP A C 1
ATOM 746 O O . ASP A 1 97 ? -9.639 -4.866 13.206 1.00 97.88 97 ASP A O 1
ATOM 750 N N . LEU A 1 98 ? -9.967 -5.036 10.989 1.00 96.12 98 LEU A N 1
ATOM 751 C CA . LEU A 1 98 ? -8.617 -4.670 10.582 1.00 96.12 98 LEU A CA 1
ATOM 752 C C . LEU A 1 98 ? -8.635 -3.818 9.314 1.00 96.12 98 LEU A C 1
ATOM 754 O O . LEU A 1 98 ? -9.351 -4.098 8.349 1.00 96.12 98 LEU A O 1
ATOM 758 N N . VAL A 1 99 ? -7.774 -2.807 9.287 1.00 95.31 99 VAL A N 1
ATOM 759 C CA . VAL A 1 99 ? -7.510 -2.005 8.096 1.00 95.31 99 VAL A CA 1
ATOM 760 C C . VAL A 1 99 ? -6.100 -2.273 7.587 1.00 95.31 99 VAL A C 1
ATOM 762 O O . VAL A 1 99 ? -5.122 -2.165 8.322 1.00 95.31 99 VAL A O 1
ATOM 765 N N . LEU A 1 100 ? -5.987 -2.563 6.297 1.00 92.88 100 LEU A N 1
ATOM 766 C CA . LEU A 1 100 ? -4.726 -2.575 5.569 1.00 92.88 100 LEU A CA 1
ATOM 767 C C . LEU A 1 100 ? -4.665 -1.340 4.671 1.00 92.88 100 LEU A C 1
ATOM 769 O O . LEU A 1 100 ? -5.660 -0.961 4.059 1.00 92.88 100 LEU A O 1
ATOM 773 N N . THR A 1 101 ? -3.508 -0.698 4.555 1.00 89.50 101 THR A N 1
ATOM 774 C CA . THR A 1 101 ? -3.321 0.419 3.618 1.00 89.50 101 THR A CA 1
ATOM 775 C C . THR A 1 101 ? -2.024 0.275 2.846 1.00 89.50 101 THR A C 1
ATOM 777 O O . THR A 1 101 ? -0.995 -0.092 3.405 1.00 89.50 101 THR A O 1
ATOM 780 N N . SER A 1 102 ? -2.055 0.582 1.554 1.00 84.81 102 SER A N 1
ATOM 781 C CA . SER A 1 102 ? -0.862 0.668 0.723 1.00 84.81 102 SER A CA 1
ATOM 782 C C . SER A 1 102 ? -0.706 2.101 0.229 1.00 84.81 102 SER A C 1
ATOM 784 O O . SER A 1 102 ? -1.325 2.475 -0.759 1.00 84.81 102 SER A O 1
ATOM 786 N N . TYR A 1 103 ? 0.086 2.934 0.911 1.00 77.88 103 TYR A N 1
ATOM 787 C CA . TYR A 1 103 ? 0.420 4.285 0.426 1.00 77.88 103 TYR A CA 1
ATOM 788 C C . TYR A 1 103 ? -0.804 5.165 0.060 1.00 77.88 103 TYR A C 1
ATOM 790 O O . TYR A 1 103 ? -0.721 6.075 -0.769 1.00 77.88 103 TYR A O 1
ATOM 798 N N . GLU A 1 104 ? -1.956 4.919 0.697 1.00 85.12 104 GLU A N 1
ATOM 799 C CA . GLU A 1 104 ? -3.203 5.679 0.553 1.00 85.12 104 GLU A CA 1
ATOM 800 C C . GLU A 1 104 ? -3.493 6.433 1.869 1.00 85.12 104 GLU A C 1
ATOM 802 O O . GLU A 1 104 ? -3.505 5.807 2.932 1.00 85.12 104 GLU A O 1
ATOM 807 N N . PRO A 1 105 ? -3.662 7.772 1.851 1.00 82.19 105 PRO A N 1
ATOM 808 C CA . PRO A 1 105 ? -3.651 8.574 3.079 1.00 82.19 105 PRO A CA 1
ATOM 809 C C . PRO A 1 105 ? -4.989 8.628 3.832 1.00 82.19 105 PRO A C 1
ATOM 811 O O . PRO A 1 105 ? -4.999 8.899 5.032 1.00 82.19 105 PRO A O 1
ATOM 814 N N . TYR A 1 106 ? -6.135 8.421 3.180 1.00 89.06 106 TYR A N 1
ATOM 815 C CA . TYR A 1 106 ? -7.441 8.648 3.807 1.00 89.06 106 TYR A CA 1
ATOM 816 C C . TYR A 1 106 ? -7.896 7.479 4.686 1.00 89.06 106 TYR A C 1
ATOM 818 O O . TYR A 1 106 ? -8.491 7.712 5.739 1.00 89.06 106 TYR A O 1
ATOM 826 N N . THR A 1 107 ? -7.593 6.250 4.282 1.00 91.06 107 THR A N 1
ATOM 827 C CA . THR A 1 107 ? -7.910 5.000 4.983 1.00 91.06 107 THR A CA 1
ATOM 828 C C . THR A 1 107 ? -7.263 4.909 6.372 1.00 91.06 107 THR A C 1
ATOM 830 O O . THR A 1 107 ? -8.011 4.754 7.338 1.00 91.06 107 THR A O 1
ATOM 833 N N . PRO A 1 108 ? -5.938 5.102 6.554 1.00 89.50 108 PRO A N 1
ATOM 834 C CA . PRO A 1 108 ? -5.321 5.058 7.884 1.00 89.50 108 PRO A CA 1
ATOM 835 C C . PRO A 1 108 ? -5.810 6.185 8.804 1.00 89.50 108 PRO A C 1
ATOM 837 O O . PRO A 1 108 ? -5.963 5.985 10.010 1.00 89.50 108 PRO A O 1
ATOM 840 N N . LEU A 1 109 ? -6.103 7.370 8.254 1.00 88.69 109 LEU A N 1
ATOM 841 C CA . LEU A 1 109 ? -6.704 8.466 9.022 1.00 88.69 109 LEU A CA 1
ATOM 842 C C . LEU A 1 109 ? -8.124 8.124 9.490 1.00 88.69 109 LEU A C 1
ATOM 844 O O . LEU A 1 109 ? -8.505 8.479 10.604 1.00 88.69 109 LEU A O 1
ATOM 848 N N . ALA A 1 110 ? -8.916 7.463 8.645 1.00 92.62 110 ALA A N 1
ATOM 849 C CA . ALA A 1 110 ? -10.267 7.040 8.987 1.00 92.62 110 ALA A CA 1
ATOM 850 C C . ALA A 1 110 ? -10.264 5.909 10.027 1.00 92.62 110 ALA A C 1
ATOM 852 O O . ALA A 1 110 ? -11.008 6.002 11.000 1.00 92.62 110 ALA A O 1
ATOM 853 N N . ALA A 1 111 ? -9.375 4.922 9.880 1.00 93.19 111 ALA A N 1
ATOM 854 C CA . ALA A 1 111 ? -9.168 3.846 10.848 1.00 93.19 111 ALA A CA 1
ATOM 855 C C . ALA A 1 111 ? -8.812 4.398 12.236 1.00 93.19 111 ALA A C 1
ATOM 857 O O . ALA A 1 111 ? -9.486 4.096 13.217 1.00 93.19 111 ALA A O 1
ATOM 858 N N . GLY A 1 112 ? -7.846 5.324 12.303 1.00 91.06 112 GLY A N 1
ATOM 859 C CA . GLY A 1 112 ? -7.451 5.965 13.559 1.00 91.06 112 GLY A CA 1
ATOM 860 C C . GLY A 1 112 ? -8.574 6.762 14.235 1.00 91.06 112 GLY A C 1
ATOM 861 O O . GLY A 1 112 ? -8.627 6.816 15.458 1.00 91.06 112 GLY A O 1
ATOM 862 N N . ARG A 1 113 ? -9.505 7.352 13.468 1.00 92.38 113 ARG A N 1
ATOM 863 C CA . ARG A 1 113 ? -10.697 8.030 14.024 1.00 92.38 113 ARG A CA 1
ATOM 864 C C . ARG A 1 113 ? -11.738 7.066 14.583 1.00 92.38 113 ARG A C 1
ATOM 866 O O . ARG A 1 113 ? -12.550 7.482 15.402 1.00 92.38 113 ARG A O 1
ATOM 873 N N . LEU A 1 114 ? -11.755 5.834 14.089 1.00 94.81 114 LEU A N 1
ATOM 874 C CA . LEU A 1 114 ? -12.677 4.786 14.515 1.00 94.81 114 LEU A CA 1
ATOM 875 C C . LEU A 1 114 ? -12.051 3.846 15.556 1.00 94.81 114 LEU A C 1
ATOM 877 O O . LEU A 1 114 ? -12.752 2.986 16.070 1.00 94.81 114 LEU A O 1
ATOM 881 N N . GLY A 1 115 ? -10.762 4.012 15.877 1.00 94.00 115 GLY A N 1
ATOM 882 C CA . GLY A 1 115 ? -10.038 3.117 16.782 1.00 94.00 115 GLY A CA 1
ATOM 883 C C . GLY A 1 115 ? -9.783 1.727 16.193 1.00 94.00 115 GLY A C 1
ATOM 884 O O . GLY A 1 115 ? -9.592 0.781 16.946 1.00 94.00 115 GLY A O 1
ATOM 885 N N . ILE A 1 116 ? -9.804 1.599 14.863 1.00 95.38 116 ILE A N 1
ATOM 886 C CA . ILE A 1 116 ? -9.604 0.322 14.170 1.00 95.38 116 ILE A CA 1
ATOM 887 C C . ILE A 1 116 ? -8.100 0.123 13.934 1.00 95.38 116 ILE A C 1
ATOM 889 O O . ILE A 1 116 ? -7.469 1.036 13.380 1.00 95.38 116 ILE A O 1
ATOM 893 N N . PRO A 1 117 ? -7.529 -1.044 14.294 1.00 93.38 117 PRO A N 1
ATOM 894 C CA . PRO A 1 117 ? -6.132 -1.358 14.021 1.00 93.38 117 PRO A CA 1
ATOM 895 C C . PRO A 1 117 ? -5.798 -1.205 12.538 1.00 93.38 117 PRO A C 1
ATOM 897 O O . PRO A 1 117 ? -6.551 -1.641 11.662 1.00 93.38 117 PRO A O 1
ATOM 900 N N . CYS A 1 118 ? -4.654 -0.587 12.245 1.00 91.88 118 CYS A N 1
ATOM 901 C CA . CYS A 1 118 ? -4.234 -0.306 10.875 1.00 91.88 118 CYS A CA 1
ATOM 902 C C . CYS A 1 118 ? -2.809 -0.792 10.607 1.00 91.88 118 CYS A C 1
ATOM 904 O O . CYS A 1 118 ? -1.873 -0.381 11.294 1.00 91.88 118 CYS A O 1
ATOM 9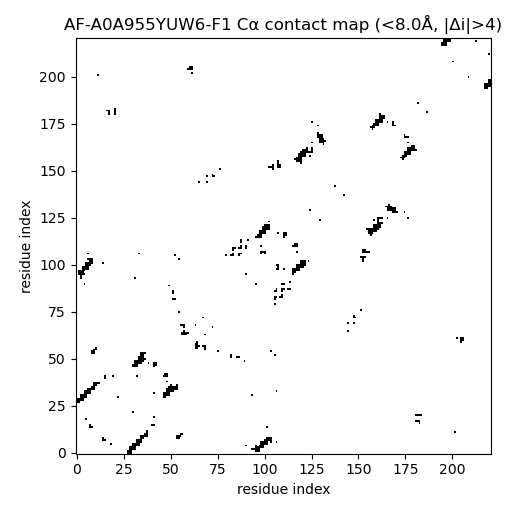06 N N . ILE A 1 119 ? -2.636 -1.578 9.542 1.00 90.06 119 ILE A N 1
ATOM 907 C CA . ILE A 1 119 ? -1.343 -2.086 9.070 1.00 90.06 119 ILE A CA 1
ATOM 908 C C . ILE A 1 119 ? -1.022 -1.492 7.694 1.00 90.06 119 ILE A C 1
ATOM 910 O O . ILE A 1 119 ? -1.849 -1.500 6.784 1.00 90.06 119 ILE A O 1
ATOM 914 N N . GLY A 1 120 ? 0.186 -0.961 7.531 1.00 87.00 120 GLY A N 1
ATOM 915 C CA . GLY A 1 120 ? 0.703 -0.527 6.234 1.00 87.00 120 GLY A CA 1
ATOM 916 C C . GLY A 1 120 ? 1.323 -1.698 5.491 1.00 87.00 120 GLY A C 1
ATOM 917 O O . GLY A 1 120 ? 2.062 -2.458 6.104 1.00 87.00 120 GLY A O 1
ATOM 918 N N . ILE A 1 121 ? 1.038 -1.838 4.199 1.00 84.12 121 ILE A N 1
ATOM 919 C CA . ILE A 1 121 ? 1.563 -2.904 3.332 1.00 84.12 121 ILE A CA 1
ATOM 920 C C . ILE A 1 121 ? 2.356 -2.359 2.126 1.00 84.12 121 ILE A C 1
ATOM 922 O O . ILE A 1 121 ? 2.464 -3.024 1.097 1.00 84.12 121 ILE A O 1
ATOM 926 N N . ASP A 1 122 ? 2.853 -1.119 2.189 1.00 78.00 122 ASP A N 1
ATOM 927 C CA . ASP A 1 122 ? 3.504 -0.446 1.059 1.00 78.00 122 ASP A CA 1
ATOM 928 C C . ASP A 1 122 ? 5.034 -0.492 1.076 1.00 78.00 122 ASP A C 1
ATOM 930 O O . ASP A 1 122 ? 5.684 -0.397 2.113 1.00 78.00 122 ASP A O 1
ATOM 934 N N . ASN A 1 123 ? 5.620 -0.582 -0.117 1.00 76.56 123 ASN A N 1
ATOM 935 C CA . ASN A 1 123 ? 7.065 -0.740 -0.298 1.00 76.56 123 ASN A CA 1
ATOM 936 C C . ASN A 1 123 ? 7.818 0.576 -0.108 1.00 76.56 123 ASN A C 1
ATOM 938 O O . ASN A 1 123 ? 9.015 0.585 0.165 1.00 76.56 123 ASN A O 1
ATOM 942 N N . GLN A 1 124 ? 7.121 1.704 -0.227 1.00 74.19 124 GLN A N 1
ATOM 943 C CA . GLN A 1 124 ? 7.680 3.038 -0.067 1.00 74.19 124 GLN A CA 1
ATOM 944 C C . GLN A 1 124 ? 8.219 3.257 1.354 1.00 74.19 124 GLN A C 1
ATOM 946 O O . GLN A 1 124 ? 9.206 3.973 1.529 1.00 74.19 124 GLN A O 1
ATOM 951 N N . ARG A 1 125 ? 7.658 2.568 2.358 1.00 74.31 125 ARG A N 1
ATOM 952 C CA . ARG A 1 125 ? 8.177 2.541 3.737 1.00 74.31 125 ARG A CA 1
ATOM 953 C C . ARG A 1 125 ? 9.536 1.870 3.887 1.00 74.31 125 ARG A C 1
ATOM 955 O O . ARG A 1 125 ? 10.207 2.144 4.876 1.00 74.31 125 ARG A O 1
ATOM 962 N N . ALA A 1 126 ? 10.013 1.102 2.905 1.00 74.25 126 ALA A N 1
ATOM 963 C CA . ALA A 1 126 ? 11.398 0.633 2.906 1.00 74.25 126 ALA A CA 1
ATOM 964 C C . ALA A 1 126 ? 12.381 1.811 3.037 1.00 74.25 126 ALA A C 1
ATOM 966 O O . ALA A 1 126 ? 13.371 1.706 3.751 1.00 74.25 126 ALA A O 1
ATOM 967 N N . ILE A 1 127 ? 12.065 2.966 2.442 1.00 73.50 127 ILE A N 1
ATOM 968 C CA . ILE A 1 127 ? 12.912 4.165 2.502 1.00 73.50 127 ILE A CA 1
ATOM 969 C C . ILE A 1 127 ? 13.019 4.709 3.935 1.00 73.50 127 ILE A C 1
ATOM 971 O O . ILE A 1 127 ? 14.092 5.147 4.350 1.00 73.50 127 ILE A O 1
ATOM 975 N N . THR A 1 128 ? 11.915 4.712 4.689 1.00 73.38 128 THR A N 1
ATOM 976 C CA . THR A 1 128 ? 11.870 5.303 6.037 1.00 73.38 128 THR A CA 1
ATOM 977 C C . THR A 1 128 ? 12.266 4.314 7.127 1.00 73.38 128 THR A C 1
ATOM 979 O O . THR A 1 128 ? 12.906 4.712 8.100 1.00 73.38 128 THR A O 1
ATOM 982 N N . GLU A 1 129 ? 11.932 3.036 6.945 1.00 76.19 129 GLU A N 1
ATOM 983 C CA . GLU A 1 129 ? 12.118 1.971 7.936 1.00 76.19 129 GLU A CA 1
ATOM 984 C C . GLU A 1 129 ? 13.312 1.057 7.638 1.00 76.19 129 GLU A C 1
ATOM 986 O O . GLU A 1 129 ? 13.728 0.282 8.498 1.00 76.19 129 GLU A O 1
ATOM 991 N N . GLY A 1 130 ? 13.879 1.126 6.435 1.00 76.69 130 GLY A N 1
ATOM 992 C CA . GLY A 1 130 ? 15.050 0.357 6.037 1.00 76.69 130 GLY A CA 1
ATOM 993 C C . GLY A 1 130 ? 16.363 0.985 6.500 1.00 76.69 130 GLY A C 1
ATOM 994 O O . GLY A 1 130 ? 16.518 2.208 6.620 1.00 76.69 130 GLY A O 1
ATOM 995 N N . ARG A 1 131 ? 17.340 0.121 6.756 1.00 76.62 131 ARG A N 1
ATOM 996 C CA . ARG A 1 131 ? 18.762 0.454 6.799 1.00 76.62 131 ARG A CA 1
ATOM 997 C C . ARG A 1 131 ? 19.420 -0.052 5.522 1.00 76.62 131 ARG A C 1
ATOM 999 O O . ARG A 1 131 ? 19.093 -1.134 5.036 1.00 76.62 131 ARG A O 1
ATOM 1006 N N . TYR A 1 132 ? 20.325 0.766 5.002 1.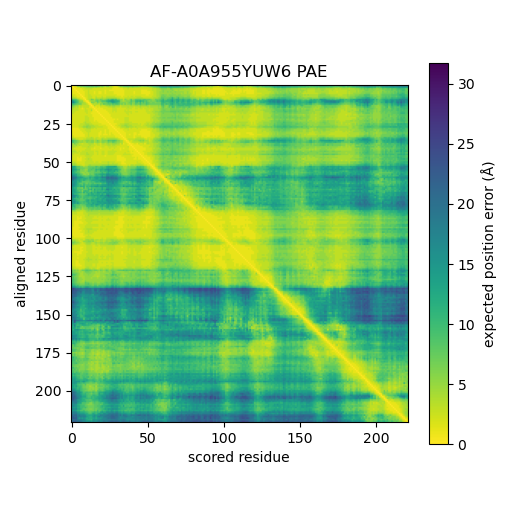00 76.38 132 TYR A N 1
ATOM 1007 C CA . TYR A 1 132 ? 20.992 0.565 3.726 1.00 76.38 132 TYR A CA 1
ATOM 1008 C C . TYR A 1 132 ? 22.482 0.826 3.916 1.00 76.38 132 TYR A C 1
ATOM 1010 O O . TYR A 1 132 ? 22.850 1.860 4.475 1.00 76.38 132 TYR A O 1
ATOM 1018 N N . ASP A 1 133 ? 23.320 -0.089 3.434 1.00 68.88 133 ASP A N 1
ATOM 1019 C CA . ASP A 1 133 ? 24.770 -0.050 3.671 1.00 68.88 133 ASP A CA 1
ATOM 1020 C C . ASP A 1 133 ? 25.489 1.018 2.829 1.00 68.88 133 ASP A C 1
ATOM 1022 O O . ASP A 1 133 ? 26.599 1.432 3.153 1.00 68.88 133 ASP A O 1
ATOM 1026 N N . ALA A 1 134 ? 24.843 1.521 1.771 1.00 61.28 134 ALA A N 1
ATOM 1027 C CA . ALA A 1 134 ? 25.365 2.601 0.943 1.00 61.28 134 ALA A CA 1
ATOM 1028 C C . ALA A 1 134 ? 24.228 3.446 0.354 1.00 61.28 134 ALA A C 1
ATOM 1030 O O . ALA A 1 134 ? 23.558 3.044 -0.597 1.00 61.28 134 ALA A O 1
ATOM 1031 N N . VAL A 1 135 ? 24.032 4.652 0.887 1.00 60.66 135 VAL A N 1
ATOM 1032 C CA . VAL A 1 135 ? 23.200 5.677 0.245 1.00 60.66 135 VAL A CA 1
ATOM 1033 C C . VAL A 1 135 ? 24.080 6.902 0.043 1.00 60.66 135 VAL A C 1
ATOM 1035 O O . VAL A 1 135 ? 24.587 7.468 1.008 1.00 60.66 135 VAL A O 1
ATOM 1038 N N . GLY A 1 136 ? 24.308 7.298 -1.211 1.00 63.38 136 GLY A N 1
ATOM 1039 C CA . GLY A 1 136 ? 24.974 8.569 -1.503 1.00 63.38 136 GLY A CA 1
ATOM 1040 C C . GLY A 1 136 ? 24.201 9.750 -0.900 1.00 63.38 136 GLY A C 1
ATOM 1041 O O . GLY A 1 136 ? 23.008 9.636 -0.613 1.00 63.38 136 GLY A O 1
ATOM 1042 N N . LEU A 1 137 ? 24.867 10.896 -0.716 1.00 62.12 137 LEU A N 1
ATOM 1043 C CA . LEU A 1 137 ? 24.237 12.120 -0.205 1.00 62.12 137 LEU A CA 1
ATOM 1044 C C . LEU A 1 137 ? 22.993 12.478 -1.037 1.00 62.12 137 LEU A C 1
ATOM 1046 O O . LEU A 1 137 ? 23.095 12.890 -2.193 1.00 62.12 137 LEU A O 1
ATOM 1050 N N . ILE A 1 138 ? 21.807 12.337 -0.439 1.00 64.25 138 ILE A N 1
ATOM 1051 C CA . ILE A 1 138 ? 20.556 12.811 -1.032 1.00 64.25 138 ILE A CA 1
ATOM 1052 C C . ILE A 1 138 ? 20.507 14.332 -0.828 1.00 64.25 138 ILE A C 1
ATOM 1054 O O . ILE A 1 138 ? 20.585 14.787 0.315 1.00 64.25 138 ILE A O 1
ATOM 1058 N N . PRO A 1 139 ? 20.361 15.145 -1.892 1.00 66.69 139 PRO A N 1
ATOM 1059 C CA . PRO A 1 139 ? 20.251 16.590 -1.740 1.00 66.69 139 PRO A CA 1
ATOM 1060 C C . PRO A 1 139 ? 19.087 16.977 -0.817 1.00 66.69 139 PRO A C 1
ATOM 1062 O O . PRO A 1 139 ? 17.962 16.510 -1.002 1.00 66.69 139 PRO A O 1
ATOM 1065 N N . TRP A 1 140 ? 19.340 17.869 0.143 1.00 62.25 140 TRP A N 1
ATOM 1066 C CA . TRP A 1 140 ? 18.386 18.265 1.191 1.00 62.25 140 TRP A CA 1
ATOM 1067 C C . TRP A 1 140 ? 17.030 18.753 0.650 1.00 62.25 140 TRP A C 1
ATOM 1069 O O . TRP A 1 140 ? 15.988 18.480 1.246 1.00 62.25 140 TRP A O 1
ATOM 1079 N N . TRP A 1 141 ? 17.013 19.403 -0.520 1.00 62.78 141 TRP A N 1
ATOM 1080 C CA . TRP A 1 141 ? 15.787 19.884 -1.164 1.00 62.78 141 TRP A CA 1
ATOM 1081 C C . TRP A 1 141 ? 14.849 18.742 -1.578 1.00 62.78 141 TRP A C 1
ATOM 1083 O O . TRP A 1 141 ? 13.634 18.911 -1.537 1.00 62.78 141 TRP A O 1
ATOM 1093 N N . ARG A 1 142 ? 15.376 17.550 -1.898 1.00 63.69 142 ARG A N 1
ATOM 1094 C CA . ARG A 1 142 ? 14.549 16.352 -2.131 1.00 63.69 142 ARG A CA 1
ATOM 1095 C C . ARG A 1 142 ? 13.896 15.853 -0.841 1.00 63.69 142 ARG A C 1
ATOM 1097 O O . ARG A 1 142 ? 12.756 15.403 -0.887 1.00 63.69 142 ARG A O 1
ATOM 1104 N N . GLY A 1 143 ? 14.579 15.993 0.297 1.00 62.84 143 GLY A N 1
ATOM 1105 C CA . GLY A 1 143 ? 14.012 15.721 1.620 1.00 62.84 143 GLY A CA 1
ATOM 1106 C C . GLY A 1 143 ? 12.872 16.679 1.977 1.00 62.84 143 GLY A C 1
ATOM 1107 O O . GLY A 1 143 ? 11.847 16.239 2.489 1.00 62.84 143 GLY A O 1
ATOM 1108 N N . ALA A 1 144 ? 12.987 17.963 1.623 1.00 61.69 144 ALA A N 1
ATOM 1109 C CA . ALA A 1 144 ? 11.940 18.958 1.871 1.00 61.69 144 ALA A CA 1
ATOM 1110 C C . ALA A 1 144 ? 10.613 18.630 1.154 1.00 61.69 144 ALA A C 1
ATOM 1112 O O . ALA A 1 144 ? 9.542 18.789 1.737 1.00 61.69 144 ALA A O 1
ATOM 1113 N N . PHE A 1 145 ? 10.664 18.089 -0.070 1.00 57.41 145 PHE A N 1
ATOM 1114 C CA . PHE A 1 145 ? 9.466 17.624 -0.788 1.00 57.41 145 PHE A CA 1
ATOM 1115 C C . PHE A 1 145 ? 8.841 16.353 -0.194 1.00 57.41 145 PHE A C 1
ATOM 1117 O O . PHE A 1 145 ? 7.660 16.092 -0.423 1.00 57.41 145 PHE A O 1
ATOM 1124 N N . ALA A 1 146 ? 9.594 15.583 0.596 1.00 59.88 146 ALA A N 1
ATOM 1125 C CA . ALA A 1 146 ? 9.065 14.434 1.322 1.00 59.88 146 ALA A CA 1
ATOM 1126 C C . ALA A 1 146 ? 8.322 14.840 2.608 1.00 59.88 146 ALA A C 1
ATOM 1128 O O . ALA A 1 146 ? 7.552 14.043 3.126 1.00 59.88 146 ALA A O 1
ATOM 1129 N N . ILE A 1 147 ? 8.486 16.068 3.119 1.00 62.22 147 ILE A N 1
ATOM 1130 C CA . ILE A 1 147 ? 7.863 16.500 4.384 1.00 62.22 147 ILE A CA 1
ATOM 1131 C C . ILE A 1 147 ? 6.326 16.530 4.305 1.00 62.22 147 ILE A C 1
ATOM 1133 O O . ILE A 1 147 ? 5.697 15.889 5.147 1.00 62.22 147 ILE A O 1
ATOM 1137 N N . PRO A 1 148 ? 5.678 17.179 3.312 1.00 57.41 148 PRO A N 1
ATOM 1138 C CA . PRO A 1 148 ? 4.218 17.120 3.177 1.00 57.41 148 PRO A CA 1
ATOM 1139 C C . PRO A 1 148 ? 3.720 15.685 3.006 1.00 57.41 148 PRO A C 1
ATOM 1141 O O . PRO A 1 148 ? 2.649 15.333 3.488 1.00 57.41 148 PRO A O 1
ATOM 1144 N N . TYR A 1 149 ? 4.541 14.857 2.357 1.00 58.34 149 TYR A N 1
ATOM 1145 C CA . TYR A 1 149 ? 4.301 13.436 2.194 1.00 58.34 149 TYR A CA 1
ATOM 1146 C C . TYR A 1 149 ? 4.270 12.733 3.561 1.00 58.34 149 TYR A C 1
ATOM 1148 O O . TYR A 1 149 ? 3.257 12.159 3.934 1.00 58.34 149 TYR A O 1
ATOM 1156 N N . LEU A 1 150 ? 5.320 12.860 4.372 1.00 61.00 150 LEU A N 1
ATOM 1157 C CA . LEU A 1 150 ? 5.410 12.260 5.708 1.00 61.00 150 LEU A CA 1
ATOM 1158 C C . LEU A 1 150 ? 4.320 12.758 6.672 1.00 61.00 150 LEU A C 1
ATOM 1160 O O . LEU A 1 150 ? 3.822 11.976 7.476 1.00 61.00 150 LEU A O 1
ATOM 1164 N N . LEU A 1 151 ? 3.914 14.027 6.570 1.00 60.03 151 LEU A N 1
ATOM 1165 C CA . LEU A 1 151 ? 2.861 14.621 7.407 1.00 60.03 151 LEU A CA 1
ATOM 1166 C C . LEU A 1 151 ? 1.450 14.102 7.086 1.00 60.03 151 LEU A C 1
ATOM 1168 O O . LEU A 1 151 ? 0.538 14.241 7.899 1.00 60.03 151 LEU A O 1
ATOM 1172 N N . TRP A 1 152 ? 1.246 13.525 5.904 1.00 59.69 152 TRP A N 1
ATOM 1173 C CA . TRP A 1 152 ? -0.058 13.037 5.456 1.00 59.69 152 TRP A CA 1
ATOM 1174 C C . TRP A 1 152 ? -0.358 11.601 5.810 1.00 59.69 152 TRP A C 1
ATOM 1176 O O . TRP A 1 152 ? -1.512 11.250 6.067 1.00 59.69 152 TRP A O 1
ATOM 1186 N N . PHE A 1 153 ? 0.667 10.763 5.800 1.00 62.94 153 PHE A N 1
ATOM 1187 C CA . PHE A 1 153 ? 0.495 9.365 6.122 1.00 62.94 153 PHE A CA 1
ATOM 1188 C C . PHE A 1 153 ? 0.644 9.214 7.621 1.00 62.94 153 PHE A C 1
ATOM 1190 O O . PHE A 1 153 ? 1.760 9.041 8.115 1.00 62.94 153 PHE A O 1
ATOM 1197 N N . ARG A 1 154 ? -0.493 9.221 8.338 1.00 64.38 154 ARG A N 1
ATOM 1198 C CA . ARG A 1 154 ? -0.538 8.626 9.680 1.00 64.38 154 ARG A CA 1
ATOM 1199 C C . ARG A 1 154 ? 0.178 7.285 9.578 1.00 64.38 154 ARG A C 1
ATOM 1201 O O . ARG A 1 154 ? -0.193 6.459 8.745 1.00 64.38 154 ARG A O 1
ATOM 1208 N N . THR A 1 155 ? 1.225 7.117 10.375 1.00 62.09 155 THR A N 1
ATOM 1209 C CA . THR A 1 155 ? 1.943 5.856 10.478 1.00 62.09 155 THR A CA 1
ATOM 1210 C C . THR A 1 155 ? 0.948 4.802 10.950 1.00 62.09 155 THR A C 1
ATOM 1212 O O . THR A 1 155 ? 0.357 4.969 12.020 1.00 62.09 155 THR A O 1
ATOM 1215 N N . PRO A 1 156 ? 0.702 3.759 10.144 1.00 64.50 156 PRO A N 1
ATOM 1216 C CA . PRO A 1 156 ? 0.018 2.569 10.619 1.00 64.50 156 PRO A CA 1
ATOM 1217 C C . PRO A 1 156 ? 0.718 2.040 11.875 1.00 64.50 156 PRO A C 1
ATOM 1219 O O . PRO A 1 156 ? 1.910 2.281 12.076 1.00 64.50 156 PRO A O 1
ATOM 1222 N N . GLU A 1 157 ? -0.023 1.334 12.720 1.00 65.75 157 GLU A N 1
ATOM 1223 C CA . GLU A 1 157 ? 0.500 0.783 13.978 1.00 65.75 157 GLU A CA 1
ATOM 1224 C C . GLU A 1 157 ? 1.576 -0.274 13.726 1.00 65.75 157 GLU A C 1
ATOM 1226 O O . GLU A 1 157 ? 2.498 -0.427 14.526 1.00 65.75 157 GLU A O 1
ATOM 1231 N N . TYR A 1 158 ? 1.483 -0.946 12.578 1.00 70.19 158 TYR A N 1
ATOM 1232 C CA . TYR A 1 158 ? 2.473 -1.893 12.101 1.00 70.19 158 TYR A CA 1
ATOM 1233 C C . TYR A 1 158 ? 2.714 -1.731 10.600 1.00 70.19 158 TYR A C 1
ATOM 1235 O O . TYR A 1 158 ? 1.791 -1.447 9.836 1.00 70.19 158 TYR A O 1
ATOM 1243 N N . LEU A 1 159 ? 3.954 -1.924 10.163 1.00 72.38 159 LEU A N 1
ATOM 1244 C CA . LEU A 1 159 ? 4.370 -1.778 8.772 1.00 72.38 159 LEU A CA 1
ATOM 1245 C C . LEU A 1 159 ? 4.925 -3.096 8.238 1.00 72.38 159 LEU A C 1
ATOM 1247 O O . LEU A 1 159 ? 5.985 -3.551 8.648 1.00 72.38 159 LEU A O 1
ATOM 1251 N N . ALA A 1 160 ? 4.244 -3.687 7.271 1.00 71.44 160 ALA A N 1
ATOM 1252 C CA . ALA A 1 160 ? 4.781 -4.736 6.426 1.00 71.44 160 ALA A CA 1
ATOM 1253 C C . ALA A 1 160 ? 5.202 -4.111 5.095 1.00 71.44 160 ALA A C 1
ATOM 1255 O O . ALA A 1 160 ? 4.417 -3.424 4.455 1.00 71.44 160 ALA A O 1
ATOM 1256 N N . PHE A 1 161 ? 6.427 -4.332 4.643 1.00 71.12 161 PHE A N 1
ATOM 1257 C CA . PHE A 1 161 ? 6.834 -3.837 3.328 1.00 71.12 161 PHE A CA 1
ATOM 1258 C C . PHE A 1 161 ? 7.684 -4.862 2.609 1.00 71.12 161 PHE A C 1
ATOM 1260 O O . PHE A 1 161 ? 8.431 -5.621 3.232 1.00 71.12 161 PHE A O 1
ATOM 1267 N N . ASN A 1 162 ? 7.557 -4.898 1.286 1.00 67.88 162 ASN A N 1
ATOM 1268 C CA . ASN A 1 162 ? 8.406 -5.741 0.474 1.00 67.88 162 ASN A CA 1
ATOM 1269 C C . ASN A 1 162 ? 9.618 -4.941 -0.019 1.00 67.88 162 ASN A C 1
ATOM 1271 O O . ASN A 1 162 ? 9.528 -3.751 -0.327 1.00 67.88 162 ASN A O 1
ATOM 1275 N N . SER A 1 163 ? 10.788 -5.573 -0.010 1.00 67.00 163 SER A N 1
ATOM 1276 C CA . SER A 1 163 ? 12.000 -4.977 -0.563 1.00 67.00 163 SER A CA 1
ATOM 1277 C C . SER A 1 163 ? 12.991 -6.058 -0.955 1.00 67.00 163 SER A C 1
ATOM 1279 O O . SER A 1 163 ? 13.167 -7.047 -0.247 1.00 67.00 163 SER A O 1
ATOM 1281 N N . PHE A 1 164 ? 13.667 -5.836 -2.079 1.00 63.88 164 PHE A N 1
ATOM 1282 C CA . PHE A 1 164 ? 14.780 -6.668 -2.531 1.00 63.88 164 PHE A CA 1
ATOM 1283 C C . PHE A 1 164 ? 16.115 -6.281 -1.879 1.00 63.88 164 PHE A C 1
ATOM 1285 O O . PHE A 1 164 ? 17.072 -7.039 -1.973 1.00 63.88 164 PHE A O 1
ATOM 1292 N N . ALA A 1 165 ? 16.196 -5.099 -1.257 1.00 65.62 165 ALA A N 1
ATOM 1293 C CA . ALA A 1 165 ? 17.467 -4.433 -0.958 1.00 65.62 165 ALA A CA 1
ATOM 1294 C C . ALA A 1 165 ? 17.578 -3.896 0.479 1.00 65.62 165 ALA A C 1
ATOM 1296 O O . ALA A 1 165 ? 18.470 -3.107 0.772 1.00 65.62 165 ALA A O 1
ATOM 1297 N N . VAL A 1 166 ? 16.647 -4.252 1.368 1.00 66.44 166 VAL A N 1
ATOM 1298 C CA . VAL A 1 166 ? 16.711 -3.818 2.772 1.00 66.44 166 VAL A CA 1
ATOM 1299 C C . VAL A 1 166 ? 17.589 -4.794 3.544 1.00 66.44 166 VAL A C 1
ATOM 1301 O O . VAL A 1 166 ? 17.194 -5.942 3.744 1.00 66.44 166 VAL A O 1
ATOM 1304 N N . SER A 1 167 ? 18.763 -4.323 3.971 1.00 66.94 167 SER A N 1
ATOM 1305 C CA . SER A 1 167 ? 19.719 -5.100 4.767 1.00 66.94 167 SER A CA 1
ATOM 1306 C C . SER A 1 167 ? 19.173 -5.367 6.173 1.00 66.94 167 SER A C 1
ATOM 1308 O O . SER A 1 167 ? 19.258 -6.478 6.692 1.00 66.94 167 SER A O 1
ATOM 1310 N N . GLU A 1 168 ? 18.555 -4.352 6.786 1.00 77.88 168 GLU A N 1
ATOM 1311 C CA . GLU A 1 168 ? 17.963 -4.440 8.121 1.00 77.88 168 GLU A CA 1
ATOM 1312 C C . GLU A 1 168 ? 16.748 -3.504 8.265 1.00 77.88 168 GLU A C 1
ATOM 1314 O O . GLU A 1 168 ? 16.690 -2.437 7.655 1.00 77.88 168 GLU A O 1
ATOM 1319 N N . VAL A 1 169 ? 15.774 -3.888 9.095 1.00 82.75 169 VAL A N 1
ATOM 1320 C CA . VAL A 1 169 ? 14.649 -3.029 9.504 1.00 82.75 169 VAL A CA 1
ATOM 1321 C C . VAL A 1 169 ? 15.015 -2.272 10.781 1.00 82.75 169 VAL A C 1
ATOM 1323 O O . VAL A 1 169 ? 15.425 -2.895 11.759 1.00 82.75 169 VAL A O 1
ATOM 1326 N N . ARG A 1 170 ? 14.834 -0.945 10.787 1.00 82.06 170 ARG A N 1
ATOM 1327 C CA . ARG A 1 170 ? 15.210 -0.041 11.891 1.00 82.06 170 ARG A CA 1
ATOM 1328 C C . ARG A 1 170 ? 14.542 -0.385 13.223 1.00 82.06 170 ARG A C 1
ATOM 1330 O O . ARG A 1 170 ? 15.226 -0.398 14.240 1.00 82.06 170 ARG A O 1
ATOM 1337 N N . ASP A 1 171 ? 13.234 -0.638 13.215 1.00 83.56 171 ASP A N 1
ATOM 1338 C CA . ASP A 1 171 ? 12.447 -1.018 14.394 1.00 83.56 171 ASP A CA 1
ATOM 1339 C C . ASP A 1 171 ? 11.591 -2.246 14.061 1.00 83.56 171 ASP A C 1
ATOM 1341 O O . ASP A 1 171 ? 10.557 -2.153 13.398 1.00 83.56 171 ASP A O 1
ATOM 1345 N N . ARG A 1 172 ? 12.029 -3.419 14.530 1.00 82.19 172 ARG A N 1
ATOM 1346 C CA . ARG A 1 172 ? 11.344 -4.693 14.267 1.00 82.19 172 ARG A CA 1
ATOM 1347 C C . ARG A 1 172 ? 10.037 -4.863 15.046 1.00 82.19 172 ARG A C 1
ATOM 1349 O O . ARG A 1 172 ? 9.248 -5.740 14.700 1.00 82.19 172 ARG A O 1
ATOM 1356 N N . ALA A 1 173 ? 9.800 -4.055 16.082 1.00 82.50 173 ALA A N 1
ATOM 1357 C CA . ALA A 1 173 ? 8.543 -4.082 16.826 1.00 82.50 173 ALA A CA 1
ATOM 1358 C C . ALA A 1 173 ? 7.419 -3.381 16.052 1.00 82.50 173 ALA A C 1
ATOM 1360 O O . ALA A 1 173 ? 6.255 -3.752 16.184 1.00 82.50 173 ALA A O 1
ATOM 1361 N N . LYS A 1 174 ? 7.767 -2.395 15.217 1.00 81.12 174 LYS A N 1
ATOM 1362 C CA . LYS A 1 174 ? 6.807 -1.604 14.428 1.00 81.12 174 LYS A CA 1
ATOM 1363 C C . LYS A 1 174 ? 6.791 -1.952 12.951 1.00 81.12 174 LYS A C 1
ATOM 1365 O O . LYS A 1 174 ? 5.843 -1.592 12.257 1.00 81.12 174 LYS A O 1
ATOM 1370 N N . ALA A 1 175 ? 7.825 -2.624 12.456 1.00 83.81 175 ALA A N 1
ATOM 1371 C CA . ALA A 1 175 ? 7.937 -2.928 11.046 1.00 83.81 175 ALA A CA 1
ATOM 1372 C C . ALA A 1 175 ? 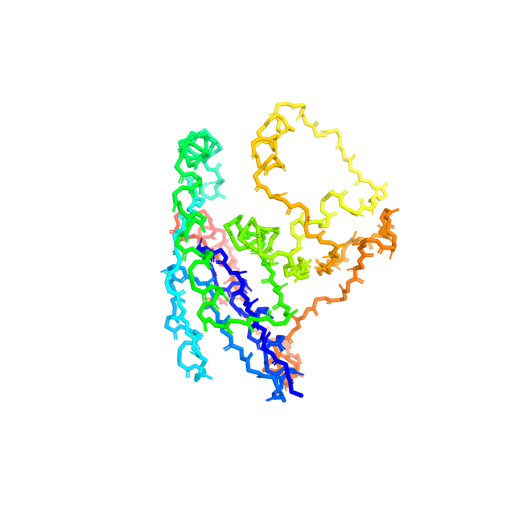8.572 -4.291 10.773 1.00 83.81 175 ALA A C 1
ATOM 1374 O O . ALA A 1 175 ? 9.420 -4.783 11.517 1.00 83.81 175 ALA A O 1
ATOM 1375 N N . ARG A 1 176 ? 8.200 -4.889 9.644 1.00 85.25 176 ARG A N 1
ATOM 1376 C CA . ARG A 1 176 ? 8.798 -6.117 9.137 1.00 85.25 176 ARG A CA 1
ATOM 1377 C C . ARG A 1 176 ? 8.926 -6.061 7.626 1.00 85.25 176 ARG A C 1
ATOM 1379 O O . ARG A 1 176 ? 7.969 -5.801 6.901 1.00 85.25 176 ARG A O 1
ATOM 1386 N N . ALA A 1 177 ? 10.141 -6.334 7.170 1.00 81.56 177 ALA A N 1
ATOM 1387 C CA . ALA A 1 177 ? 10.425 -6.536 5.766 1.00 81.56 177 ALA A CA 1
ATOM 1388 C C . ALA A 1 177 ? 10.123 -7.989 5.400 1.00 81.56 177 ALA A C 1
ATOM 1390 O O . ALA A 1 177 ? 10.488 -8.918 6.129 1.00 81.56 177 ALA A O 1
ATOM 1391 N N . PHE A 1 178 ? 9.484 -8.176 4.255 1.00 78.50 178 PHE A N 1
ATOM 1392 C CA . PHE A 1 178 ? 9.240 -9.485 3.668 1.00 78.50 178 PHE A CA 1
ATOM 1393 C C . PHE A 1 178 ? 9.798 -9.533 2.252 1.00 78.50 178 PHE A C 1
ATOM 1395 O O . PHE A 1 178 ? 10.067 -8.505 1.623 1.00 78.50 178 PHE A O 1
ATOM 1402 N N . ARG A 1 179 ? 9.956 -10.754 1.737 1.00 75.44 179 ARG A N 1
ATOM 1403 C CA . ARG A 1 179 ? 10.247 -10.932 0.318 1.00 75.44 179 ARG A CA 1
ATOM 1404 C C . ARG A 1 179 ? 9.072 -10.405 -0.522 1.00 75.44 179 ARG A C 1
ATOM 1406 O O . ARG A 1 179 ? 7.938 -10.408 -0.041 1.00 75.44 179 ARG A O 1
ATOM 1413 N N . PRO A 1 180 ? 9.339 -9.941 -1.753 1.00 73.88 180 PRO A N 1
ATOM 1414 C CA . PRO A 1 180 ? 8.308 -9.554 -2.709 1.00 73.88 180 PRO A CA 1
ATOM 1415 C C . PRO A 1 180 ? 7.183 -10.579 -2.776 1.00 73.88 180 PRO A C 1
ATOM 1417 O O . PRO A 1 180 ? 7.427 -11.775 -2.928 1.00 73.88 180 PRO A O 1
ATOM 1420 N N . LEU A 1 181 ? 5.954 -10.082 -2.663 1.00 75.62 181 LEU A N 1
ATOM 1421 C CA . LEU A 1 181 ? 4.758 -10.868 -2.921 1.00 75.62 181 LEU A CA 1
ATOM 1422 C C . LEU A 1 181 ? 4.653 -11.047 -4.432 1.00 75.62 181 LEU A C 1
ATOM 1424 O O . LEU A 1 181 ? 4.475 -10.072 -5.162 1.00 75.62 181 LEU A O 1
ATOM 1428 N N . LEU A 1 182 ? 4.816 -12.286 -4.883 1.00 76.06 182 LEU A N 1
ATOM 1429 C CA . LEU A 1 182 ? 4.631 -12.669 -6.274 1.00 76.06 182 LEU A CA 1
ATOM 1430 C C . LEU A 1 182 ? 3.221 -13.226 -6.444 1.00 76.06 182 LEU A C 1
ATOM 1432 O O . LEU A 1 182 ? 2.717 -13.932 -5.569 1.00 76.06 182 LEU A O 1
ATOM 1436 N N . ALA A 1 183 ? 2.586 -12.882 -7.561 1.00 77.12 183 ALA A N 1
ATOM 1437 C CA . ALA A 1 183 ? 1.298 -13.450 -7.915 1.00 77.12 183 ALA A CA 1
ATOM 1438 C C . ALA A 1 183 ? 1.466 -14.961 -8.193 1.00 77.12 183 ALA A C 1
ATOM 1440 O O . ALA A 1 183 ? 2.509 -15.340 -8.740 1.00 77.12 183 ALA A O 1
ATOM 1441 N N . PRO A 1 184 ? 0.494 -15.821 -7.832 1.00 79.25 184 PRO A N 1
ATOM 1442 C CA . PRO A 1 184 ? 0.573 -17.262 -8.085 1.00 79.25 184 PRO A CA 1
ATOM 1443 C C . PRO A 1 184 ? 0.912 -17.594 -9.542 1.00 79.25 184 PRO A C 1
ATOM 1445 O O . PRO A 1 184 ? 1.779 -18.417 -9.805 1.00 79.25 184 PRO A O 1
ATOM 1448 N N . GLU A 1 185 ? 0.350 -16.836 -10.481 1.00 83.25 185 GLU A N 1
ATOM 1449 C CA . GLU A 1 185 ? 0.579 -16.982 -11.917 1.00 83.25 185 GLU A CA 1
ATOM 1450 C C . GLU A 1 185 ? 2.055 -16.794 -12.295 1.00 83.25 185 GLU A C 1
ATOM 1452 O O . GLU A 1 185 ? 2.518 -17.387 -13.258 1.00 83.25 185 GLU A O 1
ATOM 1457 N N . VAL A 1 186 ? 2.812 -15.982 -11.548 1.00 82.88 186 VAL A N 1
ATOM 1458 C CA . VAL A 1 186 ? 4.261 -15.811 -11.751 1.00 82.88 186 VAL A CA 1
ATOM 1459 C C . VAL A 1 186 ? 5.043 -16.976 -11.149 1.00 82.88 186 VAL A C 1
ATOM 1461 O O . VAL A 1 186 ? 6.067 -17.369 -11.701 1.00 82.88 186 VAL A O 1
ATOM 1464 N N . LEU A 1 187 ? 4.576 -17.518 -10.023 1.00 83.81 187 LEU A N 1
ATOM 1465 C CA . LEU A 1 187 ? 5.206 -18.655 -9.348 1.00 83.81 187 LEU A CA 1
ATOM 1466 C C . LEU A 1 187 ? 5.025 -19.964 -10.129 1.00 83.81 187 LEU A C 1
ATOM 1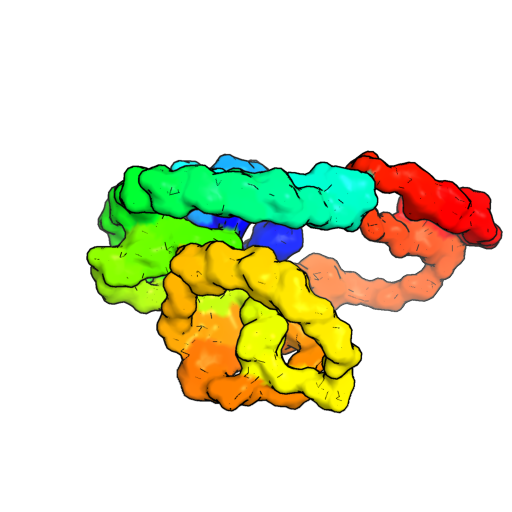468 O O . LEU A 1 187 ? 5.915 -20.810 -10.094 1.00 83.81 187 LEU A O 1
ATOM 1472 N N . ASP A 1 188 ? 3.921 -20.094 -10.865 1.00 88.31 188 ASP A N 1
ATOM 1473 C CA . ASP A 1 188 ? 3.614 -21.261 -11.699 1.00 88.31 188 ASP A CA 1
ATOM 1474 C C . ASP A 1 188 ? 4.382 -21.267 -13.036 1.00 88.31 188 ASP A C 1
ATOM 1476 O O . ASP A 1 188 ? 4.433 -22.280 -13.741 1.00 88.31 188 ASP A O 1
ATOM 1480 N N . LEU A 1 189 ? 5.015 -20.148 -13.406 1.00 89.00 189 LEU A N 1
ATOM 1481 C CA . LEU A 1 189 ? 5.819 -20.058 -14.621 1.00 89.00 189 LEU A CA 1
ATOM 1482 C C . LEU A 1 189 ? 7.207 -20.667 -14.416 1.00 89.00 189 LEU A C 1
ATOM 1484 O O . LEU A 1 189 ? 7.952 -20.326 -13.500 1.00 89.00 189 LEU A O 1
ATOM 1488 N N . SER A 1 190 ? 7.611 -21.517 -15.360 1.00 90.06 190 SER A N 1
ATOM 1489 C CA . SER A 1 190 ? 8.996 -21.984 -15.450 1.00 90.06 190 SER A CA 1
ATOM 1490 C C . SER A 1 190 ? 9.842 -20.990 -16.253 1.00 90.06 190 SER A C 1
ATOM 1492 O O . SER A 1 190 ? 9.486 -20.699 -17.401 1.00 90.06 190 SER A O 1
ATOM 1494 N N . PRO A 1 191 ? 10.970 -20.490 -15.714 1.00 88.00 191 PRO A N 1
ATOM 1495 C CA . PRO A 1 191 ? 11.828 -19.554 -16.428 1.00 88.00 191 PRO A CA 1
ATOM 1496 C C . PRO A 1 191 ? 12.425 -20.212 -17.675 1.00 88.00 191 PRO A C 1
ATOM 1498 O O . PRO A 1 191 ? 12.879 -21.356 -17.640 1.00 88.00 191 PRO A O 1
ATOM 1501 N N . ARG A 1 192 ? 12.442 -19.476 -18.789 1.00 86.88 192 ARG A N 1
ATOM 1502 C CA . ARG A 1 192 ? 13.040 -19.916 -20.055 1.00 86.88 192 ARG A CA 1
ATOM 1503 C C . ARG A 1 192 ? 13.865 -18.790 -20.654 1.00 86.88 192 ARG A C 1
ATOM 1505 O O . ARG A 1 192 ? 13.494 -17.623 -20.557 1.00 86.88 192 ARG A O 1
ATOM 1512 N N . LYS A 1 193 ? 14.974 -19.154 -21.292 1.00 85.56 193 LYS A N 1
ATOM 1513 C CA . LYS A 1 193 ? 15.749 -18.242 -22.130 1.00 85.56 193 LYS A CA 1
ATOM 1514 C C . LYS A 1 193 ? 15.208 -18.339 -23.557 1.00 85.56 193 LYS A C 1
ATOM 1516 O O . LYS A 1 193 ? 15.146 -19.441 -24.093 1.00 85.56 193 LYS A O 1
ATOM 1521 N N . GLY A 1 194 ? 14.801 -17.211 -24.126 1.00 84.19 194 GLY A N 1
ATOM 1522 C CA . GLY A 1 194 ? 14.405 -17.091 -25.530 1.00 84.19 194 GLY A CA 1
ATOM 1523 C C . GLY A 1 194 ? 15.239 -16.033 -26.249 1.00 84.19 194 GLY A C 1
ATOM 1524 O O . GLY A 1 194 ? 16.146 -15.452 -25.651 1.00 84.19 194 GLY A O 1
ATOM 1525 N N . ASP A 1 195 ? 14.889 -15.759 -27.503 1.00 86.44 195 ASP A N 1
ATOM 1526 C CA . ASP A 1 195 ? 15.634 -14.852 -28.394 1.00 86.44 195 ASP A CA 1
ATOM 1527 C C . ASP A 1 195 ? 15.113 -13.402 -28.362 1.00 86.44 195 ASP A C 1
ATOM 1529 O O . ASP A 1 195 ? 15.415 -12.590 -29.234 1.00 86.44 195 ASP A O 1
ATOM 1533 N N . HIS A 1 196 ? 14.318 -13.073 -27.343 1.00 80.62 196 HIS A N 1
ATOM 1534 C CA . HIS A 1 196 ? 13.608 -11.803 -27.213 1.00 80.62 196 HIS A CA 1
ATOM 1535 C C . HIS A 1 196 ? 13.908 -11.122 -25.882 1.00 80.62 196 HIS A C 1
ATOM 1537 O O . HIS A 1 196 ? 14.213 -11.775 -24.879 1.00 80.62 196 HIS A O 1
ATOM 1543 N N . VAL A 1 197 ? 13.742 -9.799 -25.856 1.00 82.38 197 VAL A N 1
ATOM 1544 C CA . VAL A 1 197 ? 13.811 -8.996 -24.630 1.00 82.38 197 VAL A CA 1
ATOM 1545 C C . VAL A 1 197 ? 12.418 -8.494 -24.278 1.00 82.38 197 VAL A C 1
ATOM 1547 O O . VAL A 1 197 ? 11.725 -7.924 -25.114 1.00 82.38 197 VAL A O 1
ATOM 1550 N N . VAL A 1 198 ? 12.027 -8.682 -23.017 1.00 79.31 198 VAL A N 1
ATOM 1551 C CA . VAL A 1 198 ? 10.799 -8.107 -22.459 1.00 79.31 198 VAL A CA 1
ATOM 1552 C C . VAL A 1 198 ? 11.117 -6.718 -21.915 1.00 79.31 198 VAL A C 1
ATOM 1554 O O . VAL A 1 198 ? 11.943 -6.576 -21.011 1.00 79.31 198 VAL A O 1
ATOM 1557 N N . ALA A 1 199 ? 10.449 -5.695 -22.444 1.00 80.88 199 ALA A N 1
ATOM 1558 C CA . ALA A 1 199 ? 10.572 -4.322 -21.971 1.00 80.88 199 ALA A CA 1
ATOM 1559 C C . ALA A 1 199 ? 9.292 -3.883 -21.249 1.00 80.88 199 ALA A C 1
ATOM 1561 O O . ALA A 1 199 ? 8.190 -3.991 -21.776 1.00 80.88 199 ALA A O 1
ATOM 1562 N N . TYR A 1 200 ? 9.436 -3.347 -20.037 1.00 78.19 200 TYR A N 1
ATOM 1563 C CA . TYR A 1 200 ? 8.315 -2.835 -19.251 1.00 78.19 200 TYR A CA 1
ATOM 1564 C C . TYR A 1 200 ? 8.400 -1.312 -19.109 1.00 78.19 200 TYR A C 1
ATOM 1566 O O . TYR A 1 200 ? 9.413 -0.776 -18.658 1.00 78.19 200 TYR A O 1
ATOM 1574 N N . GLN A 1 201 ? 7.315 -0.612 -19.457 1.00 74.12 201 GLN A N 1
ATOM 1575 C CA . GLN A 1 201 ? 7.209 0.841 -19.338 1.00 74.12 201 GLN A CA 1
ATOM 1576 C C . GLN A 1 201 ? 5.919 1.244 -18.624 1.00 74.12 201 GLN A C 1
ATOM 1578 O O . GLN A 1 201 ? 4.822 1.138 -19.162 1.00 74.12 201 GLN A O 1
ATOM 1583 N N . THR A 1 202 ? 6.058 1.797 -17.421 1.00 66.31 202 THR A N 1
ATOM 1584 C CA . THR A 1 202 ? 4.912 2.171 -16.578 1.00 66.31 202 THR A CA 1
ATOM 1585 C C . THR A 1 202 ? 4.176 3.427 -17.055 1.00 66.31 202 THR A C 1
ATOM 1587 O O . THR A 1 202 ? 3.005 3.613 -16.740 1.00 66.31 202 THR A O 1
ATOM 1590 N N . THR A 1 203 ? 4.844 4.335 -17.780 1.00 65.25 203 THR A N 1
ATOM 1591 C CA . THR A 1 203 ? 4.230 5.594 -18.243 1.00 65.25 203 THR A CA 1
ATOM 1592 C C . THR A 1 203 ? 4.371 5.756 -19.752 1.00 65.25 203 THR A C 1
ATOM 1594 O O . THR A 1 203 ? 5.479 5.792 -20.278 1.00 65.25 203 THR A O 1
ATOM 1597 N N . ALA A 1 204 ? 3.259 5.927 -20.470 1.00 63.72 204 ALA A N 1
ATOM 1598 C CA . ALA A 1 204 ? 3.228 6.024 -21.939 1.00 63.72 204 ALA A CA 1
ATOM 1599 C C . ALA A 1 204 ? 3.928 7.275 -22.527 1.00 63.72 204 ALA A C 1
ATOM 1601 O O . ALA A 1 204 ? 3.917 7.505 -23.731 1.00 63.72 204 ALA A O 1
ATOM 1602 N N . THR A 1 205 ? 4.536 8.120 -21.691 1.00 60.75 205 THR A N 1
ATOM 1603 C CA . THR A 1 205 ? 5.018 9.458 -22.065 1.00 60.75 205 THR A CA 1
ATOM 1604 C C . THR A 1 205 ? 6.483 9.525 -22.524 1.00 60.75 205 THR A C 1
ATOM 1606 O O . THR A 1 205 ? 6.956 10.620 -22.818 1.00 60.75 205 THR A O 1
ATOM 1609 N N . SER A 1 206 ? 7.215 8.404 -22.626 1.00 65.81 206 SER A N 1
ATOM 1610 C CA . SER A 1 206 ? 8.606 8.376 -23.134 1.00 65.81 206 SER A CA 1
ATOM 1611 C C . SER A 1 206 ? 8.574 7.679 -24.447 1.00 65.81 206 SER A C 1
ATOM 1613 O O . SER A 1 206 ? 8.176 6.521 -24.528 1.00 65.81 206 SER A O 1
ATOM 1615 N N . ARG A 1 207 ? 9.183 8.341 -25.417 1.00 75.25 207 ARG A N 1
ATOM 1616 C CA . ARG A 1 207 ? 9.701 7.684 -26.609 1.00 75.25 207 ARG A CA 1
ATOM 1617 C C . ARG A 1 207 ? 11.177 7.312 -26.463 1.00 75.25 207 ARG A C 1
ATOM 1619 O O . ARG A 1 207 ? 11.722 6.675 -27.348 1.00 75.25 207 ARG A O 1
ATOM 1626 N N . ALA A 1 208 ? 11.832 7.715 -25.369 1.00 79.81 208 ALA A N 1
ATOM 1627 C CA . ALA A 1 208 ? 13.251 7.445 -25.155 1.00 79.81 208 ALA A CA 1
ATOM 1628 C C . ALA A 1 208 ? 13.535 5.942 -25.033 1.00 79.81 208 ALA A C 1
ATOM 1630 O O . ALA A 1 208 ? 14.463 5.467 -25.675 1.00 79.81 208 ALA A O 1
ATOM 1631 N N . LEU A 1 209 ? 12.702 5.197 -24.292 1.00 79.75 209 LEU A N 1
ATOM 1632 C CA . LEU A 1 209 ? 12.835 3.741 -24.205 1.00 79.75 209 LEU A CA 1
ATOM 1633 C C . LEU A 1 209 ? 12.693 3.091 -25.585 1.00 79.75 209 LEU A C 1
ATOM 1635 O O . LEU A 1 209 ? 13.539 2.287 -25.948 1.00 79.75 209 LEU A O 1
ATOM 1639 N N . LEU A 1 210 ? 11.695 3.501 -26.375 1.00 81.06 210 LEU A N 1
ATOM 1640 C CA . LEU A 1 210 ? 11.501 2.991 -27.738 1.00 81.06 210 LEU A CA 1
ATOM 1641 C C . LEU A 1 210 ? 12.749 3.209 -28.606 1.00 81.06 210 LEU A C 1
ATOM 1643 O O . LEU A 1 210 ? 13.238 2.265 -29.209 1.00 81.06 210 LEU A O 1
ATOM 1647 N N . LYS A 1 211 ? 13.344 4.410 -28.566 1.00 83.25 211 LYS A N 1
ATOM 1648 C CA . LYS A 1 211 ? 14.606 4.703 -29.272 1.00 83.25 211 LYS A CA 1
ATOM 1649 C C . LYS A 1 211 ? 15.784 3.845 -28.805 1.00 83.25 211 LYS A C 1
ATOM 1651 O O . LYS A 1 211 ? 16.717 3.628 -29.570 1.00 83.25 211 LYS A O 1
ATOM 1656 N N . THR A 1 212 ? 15.799 3.429 -27.540 1.00 84.06 212 THR A N 1
ATOM 1657 C CA . THR A 1 212 ? 16.821 2.512 -27.021 1.00 84.06 212 THR A CA 1
ATOM 1658 C C . THR A 1 212 ? 16.573 1.089 -27.507 1.00 84.06 212 THR A C 1
ATOM 1660 O O . THR A 1 212 ? 17.526 0.435 -27.914 1.00 84.06 212 THR A O 1
ATOM 1663 N N . LEU A 1 213 ? 15.318 0.629 -27.511 1.00 85.69 213 LEU A N 1
ATOM 1664 C CA . LEU A 1 213 ? 14.942 -0.703 -27.991 1.00 85.69 213 LEU A CA 1
ATOM 1665 C C . LEU A 1 213 ? 15.189 -0.861 -29.499 1.00 85.69 213 LEU A C 1
ATOM 1667 O O . LEU A 1 213 ? 15.698 -1.891 -29.912 1.00 85.69 213 LEU A O 1
ATOM 1671 N N . GLU A 1 214 ? 14.948 0.181 -30.303 1.00 83.31 214 GLU A N 1
ATOM 1672 C CA . GLU A 1 214 ? 15.264 0.214 -31.747 1.00 83.31 214 GLU A CA 1
ATOM 1673 C C . GLU A 1 214 ? 16.755 -0.004 -32.062 1.00 83.31 214 GLU A C 1
ATOM 1675 O O . GLU A 1 214 ? 17.105 -0.355 -33.184 1.00 83.31 214 GLU A O 1
ATOM 1680 N N . ARG A 1 215 ? 17.648 0.232 -31.094 1.00 86.00 215 ARG A N 1
ATOM 1681 C CA . ARG A 1 215 ? 19.097 0.024 -31.250 1.00 86.00 215 ARG A CA 1
ATOM 1682 C C . ARG A 1 215 ? 19.546 -1.378 -30.850 1.00 86.00 215 ARG A C 1
ATOM 1684 O O . ARG A 1 215 ? 20.730 -1.678 -30.979 1.00 86.00 215 ARG A O 1
ATOM 1691 N N . LEU A 1 216 ? 18.652 -2.189 -30.290 1.00 84.06 216 LEU A N 1
ATOM 1692 C CA . LEU A 1 216 ? 18.970 -3.552 -29.904 1.00 84.06 216 LE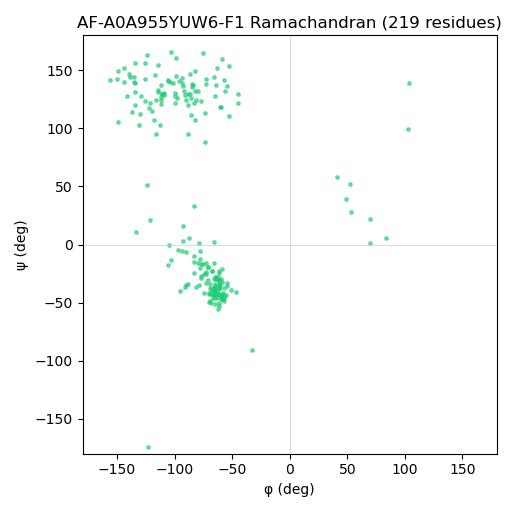U A CA 1
ATOM 1693 C C . LEU A 1 216 ? 18.868 -4.459 -31.129 1.00 84.06 216 LEU A C 1
ATOM 1695 O O . LEU A 1 216 ? 17.869 -4.438 -31.840 1.00 84.06 216 LEU A O 1
ATOM 1699 N N . ASP A 1 217 ? 19.880 -5.297 -31.333 1.00 79.44 217 ASP A N 1
ATOM 1700 C CA . ASP A 1 217 ? 19.918 -6.282 -32.423 1.00 79.44 217 ASP A CA 1
ATOM 1701 C C . ASP A 1 217 ? 19.148 -7.569 -32.062 1.00 79.44 217 ASP A C 1
ATOM 1703 O O . ASP A 1 217 ? 19.541 -8.682 -32.397 1.00 79.44 217 ASP A O 1
ATOM 1707 N N . VAL A 1 218 ? 18.070 -7.423 -31.283 1.00 79.06 218 VAL A N 1
ATOM 1708 C CA . VAL A 1 218 ? 17.212 -8.524 -30.836 1.00 79.06 218 VAL A CA 1
ATOM 1709 C C . VAL A 1 218 ? 15.742 -8.131 -30.982 1.00 79.06 218 VAL A C 1
ATOM 1711 O O . VAL A 1 218 ? 15.375 -6.992 -30.672 1.00 79.06 218 VAL A O 1
ATOM 1714 N N . PRO A 1 219 ? 14.875 -9.052 -31.431 1.00 72.12 219 PRO A N 1
ATOM 1715 C CA . PRO A 1 219 ? 13.457 -8.766 -31.578 1.00 72.12 219 PRO A CA 1
ATOM 1716 C C . PRO A 1 219 ? 12.818 -8.390 -30.229 1.00 72.12 219 PRO A C 1
ATOM 1718 O O . PRO A 1 219 ? 12.795 -9.181 -29.284 1.00 72.12 219 PRO A O 1
ATOM 1721 N N . CYS A 1 220 ? 12.298 -7.162 -30.155 1.00 63.91 220 CYS A N 1
ATOM 1722 C CA . CYS A 1 220 ? 11.565 -6.619 -29.011 1.00 63.91 220 CYS A CA 1
ATOM 1723 C C . CYS A 1 220 ? 10.057 -6.739 -29.270 1.00 63.91 220 CYS A C 1
ATOM 1725 O O . CYS A 1 220 ? 9.581 -6.259 -30.301 1.00 63.91 220 CYS A O 1
ATOM 1727 N N . HIS A 1 221 ? 9.326 -7.360 -28.344 1.00 57.25 221 HIS A N 1
ATOM 1728 C CA . HIS A 1 221 ? 7.865 -7.493 -28.386 1.00 57.25 221 HIS A CA 1
ATOM 1729 C C . HIS A 1 221 ? 7.197 -6.602 -27.341 1.00 57.25 221 HIS A C 1
ATOM 1731 O O . HIS A 1 221 ? 7.767 -6.467 -26.233 1.00 57.25 221 HIS A O 1
#